Protein AF-A0A2P8QYH9-F1 (afdb_monomer)

Nearest PDB structures (foldseek):
  6v8s-assembly10_J  TM=3.445E-01  e=1.005E+00  Arachis hypogaea
  6p52-assembly1_A  TM=3.077E-01  e=4.187E+00  Neisseria gonorrhoeae
  6p53-assembly1_A  TM=3.330E-01  e=6.349E+00  Neisseria gonorrhoeae
  6p56-assembly1_A  TM=2.207E-01  e=4.716E+00  Neisseria gonorrhoeae

pLDDT: mean 81.94, std 21.92, range [31.41, 98.62]

Solvent-accessible surface area (backbone atoms only — not comparable to full-atom values): 12398 Å² total; per-residue (Å²): 134,84,78,80,81,62,78,65,60,58,53,54,52,50,54,54,53,52,53,52,58,50,57,74,73,63,77,77,90,72,77,84,53,74,61,59,62,47,52,57,55,56,62,75,67,62,79,52,41,46,51,46,69,46,78,79,53,62,26,54,27,39,60,48,40,48,52,49,53,35,58,62,15,60,63,20,78,29,49,34,35,39,72,86,69,52,77,27,65,36,55,66,42,45,52,48,52,51,49,60,70,35,64,91,58,76,60,51,38,64,64,55,32,60,76,66,70,48,83,85,48,77,46,31,44,30,33,38,44,37,40,69,50,45,95,67,46,62,67,70,54,56,51,51,17,50,52,53,34,44,43,72,78,42,70,58,37,50,34,41,36,17,70,46,72,93,51,95,45,44,31,31,46,31,44,33,40,23,50,25,83,86,70,51,70,67,77,90,45,74,67,51,53,54,49,48,31,44,42,31,21,49,40,28,41,77,70,74,20,82,46,36,54,83,78,83,74,79,81,127

Structure (mmCIF, N/CA/C/O backbone):
data_AF-A0A2P8QYH9-F1
#
_entry.id   AF-A0A2P8QYH9-F1
#
loop_
_atom_site.group_PDB
_atom_site.id
_atom_site.type_symbol
_atom_site.label_atom_id
_atom_site.label_alt_id
_atom_site.label_comp_id
_atom_site.label_asym_id
_atom_site.label_entity_id
_atom_site.label_seq_id
_atom_site.pdbx_PDB_ins_code
_atom_site.Cartn_x
_atom_site.Cartn_y
_atom_site.Cartn_z
_atom_site.occupancy
_atom_site.B_iso_or_equiv
_atom_site.auth_seq_id
_atom_site.auth_comp_id
_atom_site.auth_asym_id
_atom_site.auth_atom_id
_atom_site.pdbx_PDB_model_num
ATOM 1 N N . MET A 1 1 ? 80.779 -2.906 25.568 1.00 41.47 1 MET A N 1
ATOM 2 C CA . MET A 1 1 ? 81.003 -4.317 25.191 1.00 41.47 1 MET A CA 1
ATOM 3 C C . MET A 1 1 ? 80.034 -4.661 24.074 1.00 41.47 1 MET A C 1
ATOM 5 O O . MET A 1 1 ? 78.856 -4.880 24.327 1.00 41.47 1 MET A O 1
ATOM 9 N N . GLU A 1 2 ? 80.521 -4.575 22.838 1.00 38.50 2 GLU A N 1
ATOM 10 C CA . GLU A 1 2 ? 79.766 -4.857 21.616 1.00 38.50 2 GLU A CA 1
ATOM 11 C C . GLU A 1 2 ? 79.335 -6.326 21.577 1.00 38.50 2 GLU A C 1
ATOM 13 O O . GLU A 1 2 ? 80.155 -7.238 21.700 1.00 38.50 2 GLU A O 1
ATOM 18 N N . LYS A 1 3 ? 78.030 -6.561 21.414 1.00 43.88 3 LYS A N 1
ATOM 19 C CA . LYS A 1 3 ? 77.504 -7.894 21.122 1.00 43.88 3 LYS A CA 1
ATOM 20 C C . LYS A 1 3 ? 77.866 -8.235 19.679 1.00 43.88 3 LYS A C 1
ATOM 22 O O . LYS A 1 3 ? 77.360 -7.611 18.752 1.00 43.88 3 LYS A O 1
ATOM 27 N N . LYS A 1 4 ? 78.741 -9.231 19.518 1.00 46.00 4 LYS A N 1
ATOM 28 C CA . LYS A 1 4 ? 79.039 -9.894 18.244 1.00 46.00 4 LYS A CA 1
ATOM 29 C C . LYS A 1 4 ? 77.731 -10.310 17.564 1.00 46.00 4 LYS A C 1
ATOM 31 O O . LYS A 1 4 ? 76.979 -11.113 18.111 1.00 46.00 4 LYS A O 1
ATOM 36 N N . TYR A 1 5 ? 77.482 -9.747 16.387 1.00 42.09 5 TYR A N 1
ATOM 37 C CA . TYR A 1 5 ? 76.436 -10.183 15.468 1.00 42.09 5 TYR A CA 1
ATOM 38 C C . TYR A 1 5 ? 76.799 -11.579 14.946 1.00 42.09 5 TYR A C 1
ATOM 40 O O . TYR A 1 5 ? 77.914 -11.790 14.466 1.00 42.09 5 TYR A O 1
ATOM 48 N N . ASN A 1 6 ? 75.893 -12.544 15.093 1.00 48.41 6 ASN A N 1
ATOM 49 C CA . ASN A 1 6 ? 76.131 -13.935 14.723 1.00 48.41 6 ASN A CA 1
ATOM 50 C C . ASN A 1 6 ? 75.666 -14.158 13.272 1.00 48.41 6 ASN A C 1
ATOM 52 O O . ASN A 1 6 ? 74.477 -14.053 12.975 1.00 48.41 6 ASN A O 1
ATOM 56 N N . PHE A 1 7 ? 76.599 -14.461 12.364 1.00 47.94 7 PHE A N 1
ATOM 57 C CA . PHE A 1 7 ? 76.356 -14.632 10.918 1.00 47.94 7 PHE A CA 1
ATOM 58 C C . PHE A 1 7 ? 75.399 -15.798 10.565 1.00 47.94 7 PHE A C 1
ATOM 60 O O . PHE A 1 7 ? 74.943 -15.905 9.427 1.00 47.94 7 PHE A O 1
ATOM 67 N N . GLU A 1 8 ? 75.056 -16.667 11.522 1.00 51.69 8 GLU A N 1
ATOM 68 C CA . GLU A 1 8 ? 74.123 -17.786 11.318 1.00 51.69 8 GLU A CA 1
ATOM 69 C C . GLU A 1 8 ? 72.637 -17.385 11.361 1.00 51.69 8 GLU A C 1
ATOM 71 O O . GLU A 1 8 ? 71.804 -18.054 10.737 1.00 51.69 8 GLU A O 1
ATOM 76 N N . ASP A 1 9 ? 72.290 -16.286 12.042 1.00 55.19 9 ASP A N 1
ATOM 77 C CA . ASP A 1 9 ? 70.896 -15.838 12.181 1.00 55.19 9 ASP A CA 1
ATOM 78 C C . ASP A 1 9 ? 70.406 -15.073 10.936 1.00 55.19 9 ASP A C 1
ATOM 80 O O . ASP A 1 9 ? 69.245 -15.201 10.540 1.00 55.19 9 ASP A O 1
ATOM 84 N N . GLU A 1 10 ? 71.306 -14.387 10.221 1.00 52.12 10 GLU A N 1
ATOM 85 C CA . GLU A 1 10 ? 71.018 -13.780 8.910 1.00 52.12 10 GLU A CA 1
ATOM 86 C C . GLU A 1 10 ? 70.840 -14.830 7.799 1.00 52.12 10 GLU A C 1
ATOM 88 O O . GLU A 1 10 ? 69.985 -14.677 6.921 1.00 52.12 10 GLU A O 1
ATOM 93 N N . TRP A 1 11 ? 71.600 -15.933 7.839 1.00 46.56 11 TRP A N 1
ATOM 94 C CA . TRP A 1 11 ? 71.493 -17.011 6.847 1.00 46.56 11 TRP A CA 1
ATOM 95 C C . TRP A 1 11 ? 70.186 -17.803 6.992 1.00 46.56 11 TRP A C 1
ATOM 97 O O . TRP A 1 11 ? 69.531 -18.113 5.991 1.00 46.56 11 TRP A O 1
ATOM 107 N N . LYS A 1 12 ? 69.742 -18.063 8.231 1.00 50.44 12 LYS A N 1
ATOM 108 C CA . LYS A 1 12 ? 68.426 -18.669 8.498 1.00 50.44 12 LYS A CA 1
ATOM 109 C C . LYS A 1 12 ? 67.286 -17.735 8.077 1.00 50.44 12 LYS A C 1
ATOM 111 O O . LYS A 1 12 ? 66.356 -18.199 7.419 1.00 50.44 12 LYS A O 1
ATOM 116 N N . ALA A 1 13 ? 67.379 -16.431 8.351 1.00 52.97 13 ALA A N 1
ATOM 117 C CA . ALA A 1 13 ? 66.359 -15.457 7.953 1.00 52.97 13 ALA A CA 1
ATOM 118 C C . ALA A 1 13 ? 66.237 -15.291 6.422 1.00 52.97 13 ALA A C 1
ATOM 120 O O . ALA A 1 13 ? 65.120 -15.254 5.901 1.00 52.97 13 ALA A O 1
ATOM 121 N N . ARG A 1 14 ? 67.356 -15.282 5.678 1.00 50.00 14 ARG A N 1
ATOM 122 C CA . ARG A 1 14 ? 67.343 -15.212 4.200 1.00 50.00 14 ARG A CA 1
ATOM 123 C C . ARG A 1 14 ? 66.768 -16.474 3.557 1.00 50.00 14 ARG A C 1
ATOM 125 O O . ARG A 1 14 ? 65.953 -16.355 2.648 1.00 50.00 14 ARG A O 1
ATOM 132 N N . LYS A 1 15 ? 67.090 -17.667 4.072 1.00 46.06 15 LYS A N 1
ATOM 133 C CA . LYS A 1 15 ? 66.550 -18.937 3.551 1.00 46.06 15 LYS A CA 1
ATOM 134 C C . LYS A 1 15 ? 65.038 -19.062 3.777 1.00 46.06 15 LYS A C 1
ATOM 136 O O . LYS A 1 15 ? 64.331 -19.566 2.909 1.00 46.06 15 LYS A O 1
ATOM 141 N N . VAL A 1 16 ? 64.522 -18.558 4.904 1.00 45.31 16 VAL A N 1
ATOM 142 C CA . VAL A 1 16 ? 63.071 -18.506 5.166 1.00 45.31 16 VAL A CA 1
ATOM 143 C C . VAL A 1 16 ? 62.360 -17.511 4.240 1.00 45.31 16 VAL A C 1
ATOM 145 O O . VAL A 1 16 ? 61.298 -17.849 3.718 1.00 45.31 16 VAL A O 1
ATOM 148 N N . PHE A 1 17 ? 62.951 -16.344 3.956 1.00 41.00 17 PHE A N 1
ATOM 149 C CA . PHE A 1 17 ? 62.393 -15.370 3.002 1.00 41.00 17 PHE A CA 1
ATOM 150 C C . PHE A 1 17 ? 62.398 -15.874 1.544 1.00 41.00 17 PHE A C 1
ATOM 152 O O . PHE A 1 17 ? 61.417 -15.682 0.824 1.00 41.00 17 PHE A O 1
ATOM 159 N N . GLU A 1 18 ? 63.454 -16.571 1.113 1.00 39.62 18 GLU A N 1
ATOM 160 C CA . GLU A 1 18 ? 63.579 -17.113 -0.251 1.00 39.62 18 GLU A CA 1
ATOM 161 C C . GLU A 1 18 ? 62.624 -18.298 -0.497 1.00 39.62 18 GLU A C 1
ATOM 163 O O . GLU A 1 18 ? 61.978 -18.381 -1.545 1.00 39.62 18 GLU A O 1
ATOM 168 N N . ILE A 1 19 ? 62.432 -19.161 0.512 1.00 41.12 19 ILE A N 1
ATOM 169 C CA . ILE A 1 19 ? 61.445 -20.254 0.478 1.00 41.12 19 ILE A CA 1
ATOM 170 C C . ILE A 1 19 ? 60.008 -19.703 0.452 1.00 41.12 19 ILE A C 1
ATOM 172 O O . ILE A 1 19 ? 59.151 -20.279 -0.224 1.00 41.12 19 ILE A O 1
ATOM 176 N N . PHE A 1 20 ? 59.727 -18.585 1.135 1.00 35.22 20 PHE A N 1
ATOM 177 C CA . PHE A 1 20 ? 58.405 -17.945 1.110 1.00 35.22 20 PHE A CA 1
ATOM 178 C C . PHE A 1 20 ? 58.095 -17.310 -0.256 1.00 35.22 20 PHE A C 1
ATOM 180 O O . PHE A 1 20 ? 56.986 -17.480 -0.767 1.00 35.22 20 PHE A O 1
ATOM 187 N N . HIS A 1 21 ? 59.077 -16.667 -0.899 1.00 41.69 21 HIS A N 1
ATOM 188 C CA . HIS A 1 21 ? 58.906 -16.105 -2.245 1.00 41.69 21 HIS A CA 1
ATOM 189 C C . HIS A 1 21 ? 58.822 -17.176 -3.350 1.00 41.69 21 HIS A C 1
ATOM 191 O O . HIS A 1 21 ? 58.036 -17.016 -4.286 1.00 41.69 21 HIS A O 1
ATOM 197 N N . GLN A 1 22 ? 59.542 -18.302 -3.240 1.00 44.66 22 GLN A N 1
ATOM 198 C CA . GLN A 1 22 ? 59.416 -19.412 -4.201 1.00 44.66 22 GLN A CA 1
ATOM 199 C C . GLN A 1 22 ? 58.125 -20.229 -4.024 1.00 44.66 22 GLN A C 1
ATOM 201 O O . GLN A 1 22 ? 57.547 -20.660 -5.027 1.00 44.66 22 GLN A O 1
ATOM 206 N N . LYS A 1 23 ? 57.604 -20.397 -2.795 1.00 38.69 23 LYS A N 1
ATOM 207 C CA . LYS A 1 23 ? 56.308 -21.073 -2.569 1.00 38.69 23 LYS A CA 1
ATOM 208 C C . LYS A 1 23 ? 55.097 -20.239 -2.987 1.00 38.69 23 LYS A C 1
ATOM 210 O O . LYS A 1 23 ? 54.081 -20.826 -3.346 1.00 38.69 23 LYS A O 1
ATOM 215 N N . GLN A 1 24 ? 55.197 -18.908 -3.004 1.00 39.53 24 GLN A N 1
ATOM 216 C CA . GLN A 1 24 ? 54.141 -18.063 -3.577 1.00 39.53 24 GLN A CA 1
ATOM 217 C C . GLN A 1 24 ? 54.111 -18.112 -5.115 1.00 39.53 24 GLN A C 1
ATOM 219 O O . GLN A 1 24 ? 53.046 -17.932 -5.699 1.00 39.53 24 GLN A O 1
ATOM 224 N N . ASN A 1 25 ? 55.231 -18.451 -5.767 1.00 42.47 25 ASN A N 1
ATOM 225 C CA . ASN A 1 25 ? 55.342 -18.494 -7.231 1.00 42.47 25 ASN A CA 1
ATOM 226 C C . ASN A 1 25 ? 55.286 -19.906 -7.851 1.00 42.47 25 ASN A C 1
ATOM 228 O O . ASN A 1 25 ? 55.449 -20.043 -9.062 1.00 42.47 25 ASN A O 1
ATOM 232 N N . SER A 1 26 ? 55.039 -20.964 -7.069 1.00 45.94 26 SER A N 1
ATOM 233 C CA . SER A 1 26 ? 54.993 -22.338 -7.596 1.00 45.94 26 SER A CA 1
ATOM 234 C C . SER A 1 26 ? 53.934 -23.222 -6.929 1.00 45.94 26 SER A C 1
ATOM 236 O O . SER A 1 26 ? 54.230 -24.210 -6.270 1.00 45.94 26 SER A O 1
ATOM 238 N N . THR A 1 27 ? 52.656 -22.922 -7.170 1.00 31.41 27 THR A N 1
ATOM 239 C CA . THR A 1 27 ? 51.622 -23.970 -7.208 1.00 31.41 27 THR A CA 1
ATOM 240 C C . THR A 1 27 ? 50.685 -23.749 -8.396 1.00 31.41 27 THR A C 1
ATOM 242 O O . THR A 1 27 ? 49.800 -22.906 -8.390 1.00 31.41 27 THR A O 1
ATOM 245 N N . PHE A 1 28 ? 50.933 -24.559 -9.426 1.00 32.72 28 PHE A N 1
ATOM 246 C CA . PHE A 1 28 ? 50.047 -24.925 -10.530 1.00 32.72 28 PHE A CA 1
ATOM 247 C C . PHE A 1 28 ? 49.547 -23.815 -11.464 1.00 32.72 28 PHE A C 1
ATOM 249 O O . PHE A 1 28 ? 48.510 -23.183 -11.276 1.00 32.72 28 PHE A O 1
ATOM 256 N N . ALA A 1 29 ? 50.238 -23.732 -12.602 1.00 41.66 29 ALA A N 1
ATOM 257 C CA . ALA A 1 29 ? 49.684 -23.271 -13.862 1.00 41.66 29 ALA A CA 1
ATOM 258 C C . ALA A 1 29 ? 48.378 -24.022 -14.192 1.00 41.66 29 ALA A C 1
ATOM 260 O O . ALA A 1 29 ? 48.391 -25.114 -14.761 1.00 41.66 29 ALA A O 1
ATOM 261 N N . PHE A 1 30 ? 47.233 -23.414 -13.885 1.00 35.16 30 PHE A N 1
ATOM 262 C CA . PHE A 1 30 ? 46.005 -23.705 -14.609 1.00 35.16 30 PHE A CA 1
ATOM 263 C C . PHE A 1 30 ? 46.048 -22.915 -15.914 1.00 35.16 30 PHE A C 1
ATOM 265 O O . PHE A 1 30 ? 46.013 -21.685 -15.918 1.00 35.16 30 PHE A O 1
ATOM 272 N N . LYS A 1 31 ? 46.169 -23.648 -17.027 1.00 36.97 31 LYS A N 1
ATOM 273 C CA . LYS A 1 31 ? 46.011 -23.141 -18.394 1.00 36.97 31 LYS A CA 1
ATOM 274 C C . LYS A 1 31 ? 44.877 -22.116 -18.439 1.00 36.97 31 LYS A C 1
ATOM 276 O O . LYS A 1 31 ? 43.738 -22.430 -18.094 1.00 36.97 31 LYS A O 1
ATOM 281 N N . ASN A 1 32 ? 45.205 -20.917 -18.914 1.00 40.81 32 ASN A N 1
ATOM 282 C CA . ASN A 1 32 ? 44.257 -19.874 -19.277 1.00 40.81 32 ASN A CA 1
ATOM 283 C C . ASN A 1 32 ? 43.316 -20.406 -20.372 1.00 40.81 32 ASN A C 1
ATOM 285 O O . ASN A 1 32 ? 43.529 -20.195 -21.564 1.00 40.81 32 ASN A O 1
ATOM 289 N N . ASN A 1 33 ? 42.245 -21.089 -19.972 1.00 40.97 33 ASN A N 1
ATOM 290 C CA . ASN A 1 33 ? 41.064 -21.204 -20.806 1.00 40.97 33 ASN A CA 1
ATOM 291 C C . ASN A 1 33 ? 40.411 -19.822 -20.782 1.00 40.97 33 ASN A C 1
ATOM 293 O O . ASN A 1 33 ? 39.700 -19.470 -19.840 1.00 40.97 33 ASN A O 1
ATOM 297 N N . SER A 1 34 ? 40.643 -19.045 -21.841 1.00 43.50 34 SER A N 1
ATOM 298 C CA . SER A 1 34 ? 40.002 -17.754 -22.144 1.00 43.50 34 SER A CA 1
ATOM 299 C C . SER A 1 34 ? 38.463 -17.788 -22.080 1.00 43.50 34 SER A C 1
ATOM 301 O O . SER A 1 34 ? 37.807 -16.747 -22.087 1.00 43.50 34 SER A O 1
ATOM 303 N N . ASN A 1 35 ? 37.881 -18.981 -21.956 1.00 45.69 35 ASN A N 1
ATOM 304 C CA . ASN A 1 35 ? 36.470 -19.216 -21.693 1.00 45.69 35 ASN A CA 1
ATOM 305 C C . ASN A 1 35 ? 36.089 -19.015 -20.212 1.00 45.69 35 ASN A C 1
ATOM 307 O O . ASN A 1 35 ? 35.032 -18.457 -19.946 1.00 45.69 35 ASN A O 1
ATOM 311 N N . TYR A 1 36 ? 36.931 -19.366 -19.231 1.00 41.53 36 TYR A N 1
ATOM 312 C CA . TYR A 1 36 ? 36.584 -19.287 -17.797 1.00 41.53 36 TYR A CA 1
ATOM 313 C C . TYR A 1 36 ? 36.598 -17.845 -17.255 1.00 41.53 36 TYR A C 1
ATOM 315 O O . TYR A 1 36 ? 35.734 -17.454 -16.470 1.00 41.53 36 TYR A O 1
ATOM 323 N N . SER A 1 37 ? 37.509 -17.003 -17.752 1.00 43.22 37 SER A N 1
ATOM 324 C CA . SER A 1 37 ? 37.500 -15.555 -17.489 1.00 43.22 37 SER A CA 1
ATOM 325 C C . SER A 1 37 ? 36.366 -14.828 -18.228 1.00 43.22 37 SER A C 1
ATOM 327 O O . SER A 1 37 ? 35.847 -13.834 -17.714 1.00 43.22 37 SER A O 1
ATOM 329 N N . LYS A 1 38 ? 35.901 -15.359 -19.373 1.00 44.16 38 LYS A N 1
ATOM 330 C CA . LYS A 1 38 ? 34.629 -14.957 -20.003 1.00 44.16 38 LYS A CA 1
ATOM 331 C C . LYS A 1 38 ? 33.420 -15.360 -19.156 1.00 44.16 38 LYS A C 1
ATOM 333 O O . LYS A 1 38 ? 32.531 -14.534 -19.001 1.00 44.16 38 LYS A O 1
ATOM 338 N N . PHE A 1 39 ? 33.400 -16.545 -18.540 1.00 43.59 39 PHE A N 1
ATOM 339 C CA . PHE A 1 39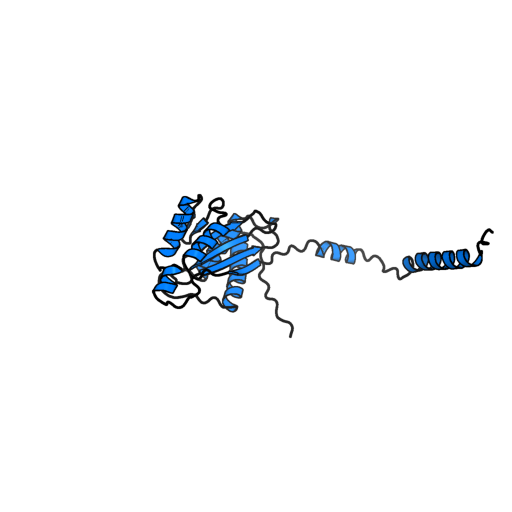 ? 32.317 -16.966 -17.634 1.00 43.59 39 PHE A CA 1
ATOM 340 C C . PHE A 1 39 ? 32.265 -16.139 -16.337 1.00 43.59 39 PHE A C 1
ATOM 342 O O . PHE A 1 39 ? 31.179 -15.766 -15.895 1.00 43.59 39 PHE A O 1
ATOM 349 N N . LEU A 1 40 ? 33.414 -15.763 -15.761 1.00 41.69 40 LEU A N 1
ATOM 350 C CA . LEU A 1 40 ? 33.462 -14.881 -14.584 1.00 41.69 40 LEU A CA 1
ATOM 351 C C . LEU A 1 40 ? 33.111 -13.419 -14.916 1.00 41.69 40 LEU A C 1
ATOM 353 O O . LEU A 1 40 ? 32.458 -12.756 -14.110 1.00 41.69 40 LEU A O 1
ATOM 357 N N . ARG A 1 41 ? 33.458 -12.918 -16.113 1.00 39.84 41 ARG A N 1
ATOM 358 C CA . ARG A 1 41 ? 32.965 -11.614 -16.603 1.00 39.84 41 ARG A CA 1
ATOM 359 C C . ARG A 1 41 ? 31.476 -11.653 -16.969 1.00 39.84 41 ARG A C 1
ATOM 361 O O . ARG A 1 41 ? 30.768 -10.703 -16.657 1.00 39.84 41 ARG A O 1
ATOM 368 N N . ALA A 1 42 ? 30.977 -12.759 -17.522 1.00 42.38 42 ALA A N 1
ATOM 369 C CA . ALA A 1 42 ? 29.552 -12.964 -17.795 1.00 42.38 42 ALA A CA 1
ATOM 370 C C . ALA A 1 42 ? 28.716 -13.066 -16.505 1.00 42.38 42 ALA A C 1
ATOM 372 O O . ALA A 1 42 ? 27.558 -12.662 -16.486 1.00 42.38 42 ALA A O 1
ATOM 373 N N . SER A 1 43 ? 29.305 -13.541 -15.402 1.00 45.31 43 SER A N 1
ATOM 374 C CA . SER A 1 43 ? 28.638 -13.608 -14.095 1.00 45.31 43 SER A CA 1
ATOM 375 C C . SER A 1 43 ? 28.615 -12.277 -13.329 1.00 45.31 43 SER A C 1
ATOM 377 O O . SER A 1 43 ? 27.860 -12.168 -12.363 1.00 45.31 43 SER A O 1
ATOM 379 N N . ARG A 1 44 ? 29.411 -11.273 -13.726 1.00 44.84 44 ARG A N 1
ATOM 380 C CA . ARG A 1 44 ? 29.397 -9.927 -13.117 1.00 44.84 44 ARG A CA 1
ATOM 381 C C . ARG A 1 44 ? 28.313 -9.007 -13.693 1.00 44.84 44 ARG A C 1
ATOM 383 O O . ARG A 1 44 ? 27.996 -8.012 -13.060 1.00 44.84 44 ARG A O 1
ATOM 390 N N . ASN A 1 45 ? 27.708 -9.398 -14.817 1.00 46.44 45 ASN A N 1
ATOM 391 C CA . ASN A 1 45 ? 26.637 -8.672 -15.509 1.00 46.44 45 ASN A CA 1
ATOM 392 C C . ASN A 1 45 ? 25.329 -9.478 -15.562 1.00 46.44 45 ASN A C 1
ATOM 394 O O . ASN A 1 45 ? 24.552 -9.340 -16.504 1.00 46.44 45 ASN A O 1
ATOM 398 N N . LYS A 1 46 ? 25.082 -10.374 -14.598 1.00 51.06 46 LYS A N 1
ATOM 399 C CA . LYS A 1 46 ? 23.759 -10.993 -14.503 1.00 51.06 46 LYS A CA 1
ATOM 400 C C . LYS A 1 46 ? 22.863 -10.031 -13.748 1.00 51.06 46 LYS A C 1
ATOM 402 O O . LYS A 1 46 ? 22.891 -10.019 -12.516 1.00 51.06 46 LYS A O 1
ATOM 407 N N . THR A 1 47 ? 22.122 -9.224 -14.497 1.00 59.31 47 THR A N 1
ATOM 408 C CA . THR A 1 47 ? 21.211 -8.260 -13.906 1.00 59.31 47 THR A CA 1
ATOM 409 C C . THR A 1 47 ? 20.243 -8.992 -12.972 1.00 59.31 47 THR A C 1
ATOM 411 O O . THR A 1 47 ? 19.627 -10.001 -13.339 1.00 59.31 47 THR A O 1
ATOM 414 N N . ASN A 1 48 ? 20.177 -8.578 -11.708 1.00 72.56 48 ASN A N 1
ATOM 415 C CA . ASN A 1 48 ? 19.336 -9.233 -10.714 1.00 72.56 48 ASN A CA 1
ATOM 416 C C . ASN A 1 48 ? 17.934 -8.632 -10.771 1.00 72.56 48 ASN A C 1
ATOM 418 O O . ASN A 1 48 ? 17.517 -7.883 -9.890 1.00 72.56 48 ASN A O 1
ATOM 422 N N . ASN A 1 49 ? 17.190 -9.028 -11.799 1.00 85.81 49 ASN A N 1
ATOM 423 C CA . ASN A 1 49 ? 15.815 -8.606 -12.061 1.00 85.81 49 ASN A CA 1
ATOM 424 C C . ASN A 1 49 ? 14.802 -9.227 -11.075 1.00 85.81 49 ASN A C 1
ATOM 426 O O . ASN A 1 49 ? 13.637 -9.432 -11.407 1.00 85.81 49 ASN A O 1
ATOM 430 N N . GLU A 1 50 ? 15.236 -9.618 -9.877 1.00 90.12 50 GLU A N 1
ATOM 431 C CA . GLU A 1 50 ? 14.394 -10.259 -8.876 1.00 90.12 50 GLU A CA 1
ATOM 432 C C . GLU A 1 50 ? 13.597 -9.211 -8.099 1.00 90.12 50 GLU A C 1
ATOM 434 O O . GLU A 1 50 ? 14.155 -8.301 -7.473 1.00 90.12 50 GLU A O 1
ATOM 439 N N . VAL A 1 51 ? 12.278 -9.380 -8.093 1.00 92.44 51 VAL A N 1
ATOM 440 C CA . VAL A 1 51 ? 11.380 -8.505 -7.347 1.00 92.44 51 VAL A CA 1
ATOM 441 C C . VAL A 1 51 ? 11.270 -8.930 -5.891 1.00 92.44 51 VAL A C 1
ATOM 443 O O . VAL A 1 51 ? 11.197 -10.117 -5.537 1.00 92.44 51 VAL A O 1
ATOM 446 N N . VAL A 1 52 ? 11.180 -7.932 -5.022 1.00 91.44 52 VAL A N 1
ATOM 447 C CA . VAL A 1 52 ? 11.056 -8.124 -3.585 1.00 91.44 52 VAL A CA 1
ATOM 448 C C . VAL A 1 52 ? 9.771 -7.464 -3.111 1.00 91.44 52 VAL A C 1
ATOM 450 O O . VAL A 1 52 ? 9.517 -6.293 -3.370 1.00 91.44 52 VAL A O 1
ATOM 453 N N . ILE A 1 53 ? 8.967 -8.238 -2.382 1.00 94.94 53 ILE A N 1
ATOM 454 C CA . ILE A 1 53 ? 7.822 -7.727 -1.631 1.00 94.94 53 ILE A CA 1
ATOM 455 C C . ILE A 1 53 ? 7.976 -8.171 -0.189 1.00 94.94 53 ILE A C 1
ATOM 457 O O . ILE A 1 53 ? 8.235 -9.349 0.079 1.00 94.94 53 ILE A O 1
ATOM 461 N N . LYS A 1 54 ? 7.822 -7.228 0.737 1.00 95.00 54 LYS A N 1
ATOM 462 C CA . LYS A 1 54 ? 7.926 -7.478 2.177 1.00 95.00 54 LYS A CA 1
ATOM 463 C C . LYS A 1 54 ? 6.847 -6.709 2.918 1.00 95.00 54 LYS A C 1
ATOM 465 O O . LYS A 1 54 ? 6.605 -5.552 2.609 1.00 95.00 54 LYS A O 1
ATOM 470 N N . ILE A 1 55 ? 6.257 -7.327 3.935 1.00 96.81 55 ILE A N 1
ATOM 471 C CA . ILE A 1 55 ? 5.505 -6.590 4.954 1.00 96.81 55 ILE A CA 1
ATOM 472 C C . ILE A 1 55 ? 6.536 -6.133 5.983 1.00 96.81 55 ILE A C 1
ATOM 474 O O . ILE A 1 55 ? 7.190 -6.975 6.597 1.00 96.81 55 ILE A O 1
ATOM 478 N N . THR A 1 56 ? 6.725 -4.827 6.131 1.00 95.94 56 THR A N 1
ATOM 479 C CA . THR A 1 56 ? 7.740 -4.258 7.030 1.00 95.94 56 THR A CA 1
ATOM 480 C C . THR A 1 56 ? 7.185 -3.973 8.415 1.00 95.94 56 THR A C 1
ATOM 482 O O . THR A 1 56 ? 7.901 -4.083 9.403 1.00 95.94 56 THR A O 1
ATOM 485 N N . SER A 1 57 ? 5.908 -3.603 8.499 1.00 96.38 57 SER A N 1
ATOM 486 C CA . SER A 1 57 ? 5.256 -3.228 9.750 1.00 96.38 57 SER A CA 1
ATOM 487 C C . SER A 1 57 ? 3.731 -3.261 9.613 1.00 96.38 57 SER A C 1
ATOM 489 O O . SER A 1 57 ? 3.176 -3.604 8.564 1.00 96.38 57 SER A O 1
ATOM 491 N N . SER A 1 58 ? 3.042 -2.918 10.696 1.00 97.19 58 SER A N 1
ATOM 492 C CA . SER A 1 58 ? 1.603 -2.680 10.699 1.00 97.19 58 SER A CA 1
ATOM 493 C C . SER A 1 58 ? 1.241 -1.622 11.725 1.00 97.19 58 SER A C 1
ATOM 495 O O . SER A 1 58 ? 1.772 -1.653 12.837 1.00 97.19 58 SER A O 1
ATOM 497 N N . SER A 1 59 ? 0.278 -0.768 11.400 1.00 97.94 59 SER A N 1
ATOM 498 C CA . SER A 1 59 ? -0.322 0.156 12.356 1.00 97.94 59 SER A CA 1
ATOM 499 C C . SER A 1 59 ? -1.492 -0.523 13.060 1.00 97.94 59 SER A C 1
ATOM 501 O O . SER A 1 59 ? -2.265 -1.260 12.443 1.00 97.94 59 SER A O 1
ATOM 503 N N . LYS A 1 60 ? -1.598 -0.304 14.370 1.00 97.44 60 LYS A N 1
ATOM 504 C CA . LYS A 1 60 ? -2.616 -0.934 15.223 1.00 97.44 60 LYS A CA 1
ATOM 505 C C . LYS A 1 60 ? -3.704 0.028 15.712 1.00 97.44 60 LYS A C 1
ATOM 507 O O . LYS A 1 60 ? -4.735 -0.390 16.220 1.00 97.44 60 LYS A O 1
ATOM 512 N N . ASN A 1 61 ? -3.458 1.321 15.543 1.00 98.00 61 ASN A N 1
ATOM 513 C CA . ASN A 1 61 ? -4.351 2.411 15.902 1.00 98.00 61 ASN A CA 1
ATOM 514 C C . ASN A 1 61 ? -4.106 3.600 14.957 1.00 98.00 61 ASN A C 1
ATOM 516 O O . ASN A 1 61 ? -3.151 3.608 14.166 1.00 98.00 61 ASN A O 1
ATOM 520 N N . PHE A 1 62 ? -4.959 4.616 15.048 1.00 98.06 62 PHE A N 1
ATOM 521 C CA . PHE A 1 62 ? -4.932 5.761 14.140 1.00 98.06 62 PHE A CA 1
ATOM 522 C C . PHE A 1 62 ? -3.688 6.645 14.316 1.00 98.06 62 PHE A C 1
ATOM 524 O O . PHE A 1 62 ? -3.189 7.221 13.350 1.00 98.06 62 PHE A O 1
ATOM 531 N N . ASN A 1 63 ? -3.134 6.720 15.529 1.00 98.12 63 ASN A N 1
ATOM 532 C CA . ASN A 1 63 ? -1.908 7.467 15.808 1.00 98.12 63 ASN A CA 1
ATOM 533 C C . ASN A 1 63 ? -0.704 6.838 15.084 1.00 98.12 63 ASN A C 1
ATOM 535 O O . ASN A 1 63 ? 0.063 7.543 14.426 1.00 98.12 63 ASN A O 1
ATOM 539 N N . LEU A 1 64 ? -0.579 5.509 15.137 1.00 98.19 64 LEU A N 1
ATOM 540 C CA . LEU A 1 64 ? 0.459 4.759 14.424 1.00 98.19 64 LEU A CA 1
ATOM 541 C C . LEU A 1 64 ? 0.268 4.808 12.905 1.00 98.19 64 LEU A C 1
ATOM 543 O O . LEU A 1 64 ? 1.250 4.812 12.167 1.00 98.19 64 LEU A O 1
ATOM 547 N N . LEU A 1 65 ? -0.976 4.860 12.415 1.00 98.38 65 LEU A N 1
ATOM 548 C CA . LEU A 1 65 ? -1.246 5.102 10.995 1.00 98.38 65 LEU A CA 1
ATOM 549 C C . LEU A 1 65 ? -0.693 6.463 10.562 1.00 98.38 65 LEU A C 1
ATOM 551 O O . LEU A 1 65 ? 0.092 6.519 9.621 1.00 98.38 65 LEU A O 1
ATOM 555 N N . LYS A 1 66 ? -1.048 7.540 11.275 1.00 98.25 66 LYS A N 1
ATOM 556 C CA . LYS A 1 66 ? -0.553 8.897 10.988 1.00 98.25 66 LYS A CA 1
ATOM 557 C C . LYS A 1 66 ? 0.970 8.965 11.006 1.00 98.25 66 LYS A C 1
ATOM 559 O O . LYS A 1 66 ? 1.569 9.541 10.105 1.00 98.25 66 LYS A O 1
ATOM 564 N N . SER A 1 67 ? 1.597 8.359 12.015 1.00 98.19 67 SER A N 1
ATOM 565 C CA . SER A 1 67 ? 3.058 8.298 12.116 1.00 98.19 67 SER A CA 1
ATOM 566 C C . SER A 1 67 ? 3.677 7.597 10.903 1.00 98.19 67 SER A C 1
ATOM 568 O O . SER A 1 67 ? 4.607 8.131 10.300 1.00 98.19 67 SER A O 1
ATOM 570 N N . HIS A 1 68 ? 3.117 6.458 10.484 1.00 98.38 68 HIS A N 1
ATOM 571 C CA . HIS A 1 68 ? 3.604 5.738 9.312 1.00 98.38 68 HIS A CA 1
ATOM 572 C C . HIS A 1 68 ? 3.397 6.521 8.008 1.00 98.38 68 HIS A C 1
ATOM 574 O O . HIS A 1 68 ? 4.327 6.616 7.213 1.00 98.38 68 HIS A O 1
ATOM 580 N N . ILE A 1 69 ? 2.221 7.128 7.807 1.00 98.19 69 ILE A N 1
ATOM 581 C CA . ILE A 1 69 ? 1.928 7.958 6.630 1.00 98.19 69 ILE A CA 1
ATOM 582 C C . ILE A 1 69 ? 2.888 9.158 6.555 1.00 98.19 69 ILE A C 1
ATOM 584 O O . ILE A 1 69 ? 3.461 9.427 5.499 1.00 98.19 69 ILE A O 1
ATOM 588 N N . ASN A 1 70 ? 3.137 9.841 7.676 1.00 97.62 70 ASN A N 1
ATOM 589 C CA . ASN A 1 70 ? 4.117 10.930 7.745 1.00 97.62 70 ASN A CA 1
ATOM 590 C C . ASN A 1 70 ? 5.543 10.450 7.446 1.00 97.62 70 ASN A C 1
ATOM 592 O O . ASN A 1 70 ? 6.307 11.160 6.798 1.00 97.62 70 ASN A O 1
ATOM 596 N N . TYR A 1 71 ? 5.911 9.251 7.901 1.00 96.69 71 TYR A N 1
ATOM 597 C CA . TYR A 1 71 ? 7.215 8.661 7.609 1.00 96.69 71 TYR A CA 1
ATOM 598 C C . TYR A 1 71 ? 7.391 8.392 6.107 1.00 96.69 71 TYR A C 1
ATOM 600 O O . TYR A 1 71 ? 8.361 8.862 5.512 1.00 96.69 71 TYR A O 1
ATOM 608 N N . ILE A 1 72 ? 6.440 7.697 5.470 1.00 96.62 72 ILE A N 1
ATOM 609 C CA . ILE A 1 72 ? 6.555 7.339 4.047 1.00 96.62 72 ILE A CA 1
ATOM 610 C C . ILE A 1 72 ? 6.412 8.555 3.123 1.00 96.62 72 ILE A C 1
ATOM 612 O O . ILE A 1 72 ? 7.009 8.567 2.056 1.00 96.62 72 ILE A O 1
ATOM 616 N N . SER A 1 73 ? 5.693 9.602 3.533 1.00 96.56 73 SER A N 1
ATOM 617 C CA . SER A 1 73 ? 5.599 10.865 2.781 1.00 96.56 73 SER A CA 1
ATOM 618 C C . SER A 1 73 ? 6.735 11.846 3.092 1.00 96.56 73 SER A C 1
ATOM 620 O O . SER A 1 73 ? 6.716 12.969 2.600 1.00 96.56 73 SER A O 1
ATOM 622 N N . ARG A 1 74 ? 7.705 11.483 3.950 1.00 95.06 74 ARG A N 1
ATOM 623 C CA . ARG A 1 74 ? 8.757 12.398 4.440 1.00 95.06 74 ARG A CA 1
ATOM 624 C C . ARG A 1 74 ? 8.175 13.733 4.927 1.00 95.06 74 ARG A C 1
ATOM 626 O O . ARG A 1 74 ? 8.661 14.798 4.572 1.00 95.06 74 ARG A O 1
ATOM 633 N N . GLN A 1 75 ? 7.114 13.654 5.730 1.00 94.06 75 GLN A N 1
ATOM 634 C CA . GLN A 1 75 ? 6.353 14.795 6.257 1.00 94.06 75 GLN A CA 1
ATOM 635 C C . GLN A 1 75 ? 5.697 15.682 5.180 1.00 94.06 75 GLN A C 1
ATOM 637 O O . GLN A 1 75 ? 5.510 16.878 5.400 1.00 94.06 75 GLN A O 1
ATOM 642 N N . GLY A 1 76 ? 5.309 15.088 4.049 1.00 92.94 76 GLY A N 1
ATOM 643 C CA . GLY A 1 76 ? 4.689 15.786 2.920 1.00 92.94 76 GLY A CA 1
ATOM 644 C C . GLY A 1 76 ? 5.672 16.268 1.854 1.00 92.94 76 GLY A C 1
ATOM 645 O O . GLY A 1 76 ? 5.254 16.981 0.957 1.00 92.94 76 GLY A O 1
ATOM 646 N N . ASN A 1 77 ? 6.948 15.877 1.931 1.00 94.06 77 ASN A N 1
ATOM 647 C CA . ASN A 1 77 ? 7.937 16.155 0.884 1.00 94.06 77 ASN A CA 1
ATOM 648 C C . ASN A 1 77 ? 7.905 15.119 -0.254 1.00 94.06 77 ASN A C 1
ATOM 650 O O . ASN A 1 77 ? 8.502 15.337 -1.304 1.00 94.06 77 ASN A O 1
ATOM 654 N N . ILE A 1 78 ? 7.260 13.971 -0.032 1.00 94.38 78 ILE A N 1
ATOM 655 C CA . ILE A 1 78 ? 7.026 12.928 -1.032 1.00 94.38 78 ILE A CA 1
ATOM 656 C C . ILE A 1 78 ? 5.523 12.750 -1.194 1.00 94.38 78 ILE A C 1
ATOM 658 O O . ILE A 1 78 ? 4.799 12.572 -0.211 1.00 94.38 78 ILE A O 1
ATOM 662 N N . GLU A 1 79 ? 5.087 12.738 -2.449 1.00 95.56 79 GLU A N 1
ATOM 663 C CA . GLU A 1 79 ? 3.686 12.585 -2.812 1.00 95.56 79 GLU A CA 1
ATOM 664 C C . GLU A 1 79 ? 3.130 11.215 -2.404 1.00 95.56 79 GLU A C 1
ATOM 666 O O . GLU A 1 79 ? 3.780 10.171 -2.565 1.00 95.56 79 GLU A O 1
ATOM 671 N N . LEU A 1 80 ? 1.885 11.216 -1.935 1.00 97.12 80 LEU A N 1
ATOM 672 C CA . LEU A 1 80 ? 1.072 10.018 -1.782 1.00 97.12 80 LEU A CA 1
ATOM 673 C C . LEU A 1 80 ? 0.052 9.927 -2.900 1.00 97.12 80 LEU A C 1
ATOM 675 O O . LEU A 1 80 ? -0.563 10.917 -3.278 1.00 97.12 80 LEU A O 1
ATOM 679 N N . VAL A 1 81 ? -0.179 8.703 -3.353 1.00 97.75 81 VAL A N 1
ATOM 680 C CA . VAL A 1 81 ? -1.318 8.363 -4.202 1.00 97.75 81 VAL A CA 1
ATOM 681 C C . VAL A 1 81 ? -2.191 7.377 -3.441 1.00 97.75 81 VAL A C 1
ATOM 683 O O . VAL A 1 81 ? -1.663 6.436 -2.842 1.00 97.75 81 VAL A O 1
ATOM 686 N N . ASP A 1 82 ? -3.504 7.575 -3.424 1.00 97.88 82 ASP A N 1
ATOM 687 C CA . ASP A 1 82 ? -4.429 6.607 -2.829 1.00 97.88 82 ASP A CA 1
ATOM 688 C C . ASP A 1 82 ? -4.945 5.563 -3.837 1.00 97.88 82 ASP A C 1
ATOM 690 O O . ASP A 1 82 ? -4.554 5.520 -5.008 1.00 97.88 82 ASP A O 1
ATOM 694 N N . SER A 1 83 ? -5.815 4.665 -3.372 1.00 96.44 83 SER A N 1
ATOM 695 C CA . SER A 1 83 ? -6.430 3.638 -4.214 1.00 96.44 83 SER A CA 1
ATOM 696 C C . SER A 1 83 ? -7.327 4.200 -5.316 1.00 96.44 83 SER A C 1
ATOM 698 O O . SER A 1 83 ? -7.552 3.497 -6.302 1.00 96.44 83 SER A O 1
ATOM 700 N N . ASP A 1 84 ? -7.794 5.439 -5.195 1.00 94.75 84 ASP A N 1
ATOM 701 C CA . ASP A 1 84 ? -8.669 6.110 -6.159 1.00 94.75 84 ASP A CA 1
ATOM 702 C C . ASP A 1 84 ? -7.888 7.067 -7.078 1.00 94.75 84 ASP A C 1
ATOM 704 O O . ASP A 1 84 ? -8.476 7.746 -7.914 1.00 94.75 84 ASP A O 1
ATOM 708 N N . TYR A 1 85 ? -6.552 7.032 -6.997 1.00 95.75 85 TYR A N 1
ATOM 709 C CA . TYR A 1 85 ? -5.610 7.880 -7.733 1.00 95.75 85 TYR A CA 1
ATOM 710 C C . TYR A 1 85 ? -5.628 9.363 -7.335 1.00 95.75 85 TYR A C 1
ATOM 712 O O . TYR A 1 85 ? -5.085 10.188 -8.073 1.00 95.75 85 TYR A O 1
ATOM 720 N N . ASN A 1 86 ? -6.164 9.709 -6.162 1.00 96.88 86 ASN A N 1
ATOM 721 C CA . ASN A 1 86 ? -5.999 11.054 -5.619 1.00 96.88 86 ASN A CA 1
ATOM 722 C C . ASN A 1 86 ? -4.542 11.263 -5.194 1.00 96.88 86 ASN A C 1
ATOM 724 O O . ASN A 1 86 ? -3.922 10.367 -4.612 1.00 96.88 86 ASN A O 1
ATOM 728 N N . LEU A 1 87 ? -4.015 12.451 -5.486 1.00 96.94 87 LEU A N 1
ATOM 729 C CA . LEU A 1 87 ? -2.652 12.863 -5.166 1.00 96.94 87 LEU A CA 1
ATOM 730 C C . LEU A 1 87 ? -2.648 13.757 -3.921 1.00 96.94 87 LEU A C 1
ATOM 732 O O . LEU A 1 87 ? -3.509 14.622 -3.781 1.00 96.94 87 LEU A O 1
ATOM 736 N N . TYR A 1 88 ? -1.664 13.553 -3.048 1.00 97.38 88 TYR A N 1
ATOM 737 C CA . TYR A 1 88 ? -1.420 14.378 -1.868 1.00 97.38 88 TYR A CA 1
ATOM 738 C C . TYR A 1 88 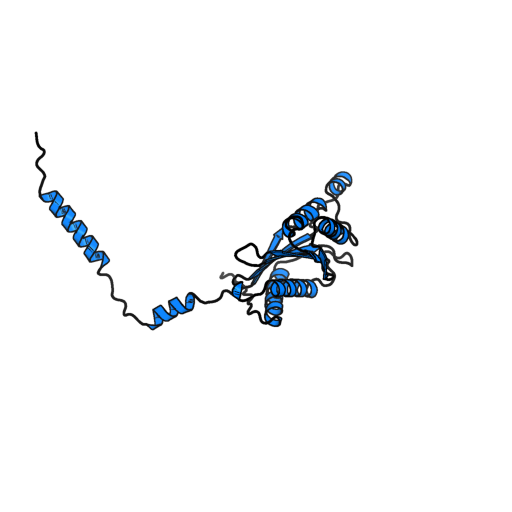? 0.068 14.735 -1.813 1.00 97.38 88 TYR A C 1
ATOM 740 O O . TYR A 1 88 ? 0.900 13.854 -1.584 1.00 97.38 88 TYR A O 1
ATOM 748 N N . SER A 1 89 ? 0.406 16.005 -2.007 1.00 93.56 89 SER A N 1
ATOM 749 C CA . SER A 1 89 ? 1.774 16.477 -2.259 1.00 93.56 89 SER A CA 1
ATOM 750 C C . SER A 1 89 ? 2.289 17.483 -1.225 1.00 93.56 89 SER A C 1
ATOM 752 O O . SER A 1 89 ? 3.434 17.910 -1.322 1.00 93.56 89 SER A O 1
ATOM 754 N N . ASN A 1 90 ? 1.488 17.867 -0.225 1.00 95.38 90 ASN A N 1
ATOM 755 C CA . ASN A 1 90 ? 1.926 18.753 0.860 1.00 95.38 90 ASN A CA 1
ATOM 756 C C . ASN A 1 90 ? 1.431 18.297 2.240 1.00 95.38 90 ASN A C 1
ATOM 758 O O . ASN A 1 90 ? 0.575 17.426 2.372 1.00 95.38 90 ASN A O 1
ATOM 762 N N . LYS A 1 91 ? 1.975 18.899 3.303 1.00 96.06 91 LYS A N 1
ATOM 763 C CA . LYS A 1 91 ? 1.733 18.493 4.698 1.00 96.06 91 LYS A CA 1
ATOM 764 C C . LYS A 1 91 ? 0.258 18.525 5.115 1.00 96.06 91 LYS A C 1
ATOM 766 O O . LYS A 1 91 ? -0.137 17.707 5.948 1.00 96.06 91 LYS A O 1
ATOM 771 N N . ASP A 1 92 ? -0.539 19.450 4.588 1.00 96.69 92 ASP A N 1
ATOM 772 C CA . ASP A 1 92 ? -1.969 19.528 4.904 1.00 96.69 92 ASP A CA 1
ATOM 773 C C . ASP A 1 92 ? -2.759 18.465 4.140 1.00 96.69 92 ASP A C 1
ATOM 775 O O . ASP A 1 92 ? -3.534 17.727 4.751 1.00 96.69 92 ASP A O 1
ATOM 779 N N . GLU A 1 93 ? -2.435 18.250 2.869 1.00 97.62 93 GLU A N 1
ATOM 780 C CA . GLU A 1 93 ? -2.971 17.145 2.073 1.00 97.62 93 GLU A CA 1
ATOM 781 C C . GLU A 1 93 ? -2.621 15.771 2.668 1.00 97.62 93 GLU A C 1
ATOM 783 O O . GLU A 1 93 ? -3.464 14.877 2.682 1.00 97.62 93 GLU A O 1
ATOM 788 N N . ILE A 1 94 ? -1.436 15.588 3.268 1.00 97.50 94 ILE A N 1
ATOM 789 C CA . ILE A 1 94 ? -1.108 14.349 3.999 1.00 97.50 94 ILE A CA 1
ATOM 790 C C . ILE A 1 94 ? -2.049 14.138 5.199 1.00 97.50 94 ILE A C 1
ATOM 792 O O . ILE A 1 94 ? -2.426 12.998 5.511 1.00 97.50 94 ILE A O 1
ATOM 796 N N . LYS A 1 95 ? -2.463 15.210 5.892 1.00 96.88 95 LYS A N 1
ATOM 797 C CA . LYS A 1 95 ? -3.457 15.095 6.974 1.00 96.88 95 LYS A CA 1
ATOM 798 C C . LYS A 1 95 ? -4.804 14.658 6.411 1.00 96.88 95 LYS A C 1
ATOM 800 O O . LYS A 1 95 ? -5.470 13.842 7.052 1.00 96.88 95 LYS A O 1
ATOM 805 N N . ASP A 1 96 ? -5.184 15.154 5.240 1.00 97.38 96 ASP A N 1
ATOM 806 C CA . ASP A 1 96 ? -6.422 14.759 4.572 1.00 97.38 96 ASP A 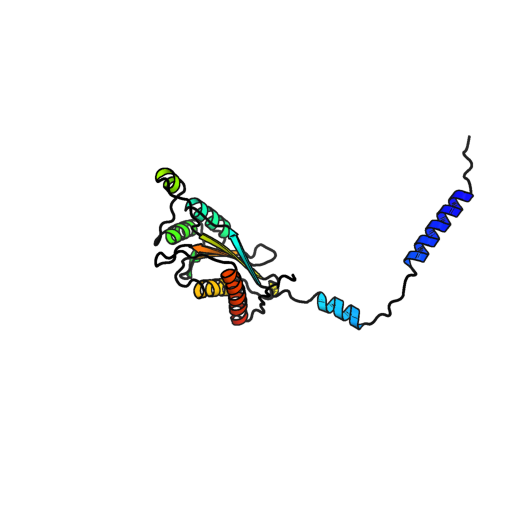CA 1
ATOM 807 C C . ASP A 1 96 ? -6.360 13.319 4.065 1.00 97.38 96 ASP A C 1
ATOM 809 O O . ASP A 1 96 ? -7.288 12.558 4.328 1.00 97.38 96 ASP A O 1
ATOM 813 N N . ALA A 1 97 ? -5.225 12.870 3.523 1.00 97.69 97 ALA A N 1
ATOM 814 C CA . ALA A 1 97 ? -4.987 11.463 3.209 1.00 97.69 97 ALA A CA 1
ATOM 815 C C . ALA A 1 97 ? -5.196 10.567 4.442 1.00 97.69 97 ALA A C 1
ATOM 817 O O . ALA A 1 97 ? -5.856 9.531 4.358 1.00 97.69 97 ALA A O 1
ATOM 818 N N . CYS A 1 98 ? -4.704 10.979 5.619 1.00 97.69 98 CYS A N 1
ATOM 819 C CA . CYS A 1 98 ? -4.943 10.252 6.870 1.00 97.69 98 CYS A CA 1
ATOM 820 C C . CYS A 1 98 ? -6.430 10.218 7.261 1.00 97.69 98 CYS A C 1
ATOM 822 O O . CYS A 1 98 ? -6.904 9.193 7.753 1.00 97.69 98 CYS A O 1
ATOM 824 N N . LYS A 1 99 ? -7.166 11.325 7.088 1.00 97.00 99 LYS A N 1
ATOM 825 C CA . LYS A 1 99 ? -8.612 11.383 7.370 1.00 97.00 99 LYS A CA 1
ATOM 826 C C . LYS A 1 99 ? -9.391 10.490 6.403 1.00 97.00 99 LYS A C 1
ATOM 828 O O . LYS A 1 99 ? -10.198 9.684 6.860 1.00 97.00 99 LYS A O 1
ATOM 833 N N . ASN A 1 100 ? -9.089 10.567 5.109 1.00 96.94 100 ASN A N 1
ATOM 834 C CA . ASN A 1 100 ? -9.712 9.768 4.052 1.00 96.94 100 ASN A CA 1
ATOM 835 C C . ASN A 1 100 ? -9.445 8.278 4.252 1.00 96.94 100 ASN A C 1
ATOM 837 O O . ASN A 1 100 ? -10.369 7.471 4.191 1.00 96.94 100 ASN A O 1
ATOM 841 N N . PHE A 1 101 ? -8.222 7.911 4.648 1.00 97.62 101 PHE A N 1
ATOM 842 C CA . PHE A 1 101 ? -7.905 6.538 5.043 1.00 97.62 101 PHE A CA 1
ATOM 843 C C . PHE A 1 101 ? -8.840 6.027 6.149 1.00 97.62 101 PHE A C 1
ATOM 845 O O . PHE A 1 101 ? -9.116 4.827 6.226 1.00 97.62 101 PHE A O 1
ATOM 852 N N . ASN A 1 102 ? -9.360 6.919 6.994 1.00 96.06 102 ASN A N 1
ATOM 853 C CA . ASN A 1 102 ? -10.213 6.601 8.132 1.00 96.06 102 ASN A CA 1
ATOM 854 C C . ASN A 1 102 ? -11.722 6.816 7.909 1.00 96.06 102 ASN A C 1
ATOM 856 O O . ASN A 1 102 ? -12.480 6.618 8.856 1.00 96.06 102 ASN A O 1
ATOM 860 N N . SER A 1 103 ? -12.171 7.197 6.707 1.00 92.25 103 SER A N 1
ATOM 861 C CA . SER A 1 103 ? -13.555 7.643 6.463 1.00 92.25 103 SER A CA 1
ATOM 862 C C . SER A 1 103 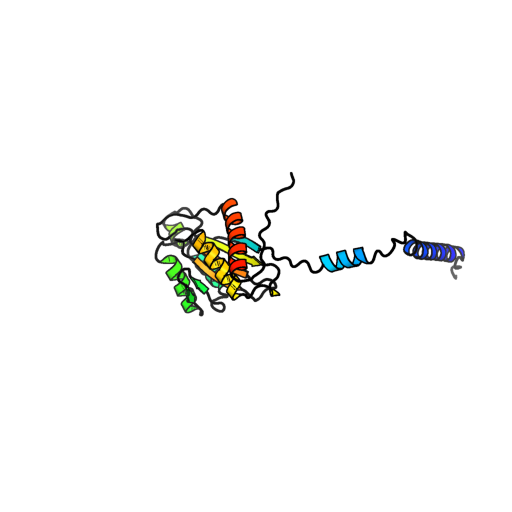? -14.588 6.507 6.484 1.00 92.25 103 SER A C 1
ATOM 864 O O . SER A 1 103 ? -15.571 6.587 7.210 1.00 92.25 103 SER A O 1
ATOM 866 N N . VAL A 1 104 ? -14.355 5.425 5.730 1.00 89.88 104 VAL A N 1
ATOM 867 C CA . VAL A 1 104 ? -15.336 4.326 5.574 1.00 89.88 104 VAL A CA 1
ATOM 868 C C . VAL A 1 104 ? -15.371 3.401 6.794 1.00 89.88 104 VAL A C 1
ATOM 870 O O . VAL A 1 104 ? -16.425 3.019 7.284 1.00 89.88 104 VAL A O 1
ATOM 873 N N . TYR A 1 105 ? -14.190 3.038 7.296 1.00 93.12 105 TYR A N 1
ATOM 874 C CA . TYR A 1 105 ? -14.032 2.181 8.474 1.00 93.12 105 TYR A CA 1
ATOM 875 C C . TYR A 1 105 ? -13.108 2.862 9.464 1.00 93.12 105 TYR A C 1
ATOM 877 O O . TYR A 1 105 ? -11.922 3.039 9.169 1.00 93.12 105 TYR A O 1
ATOM 885 N N . LYS A 1 106 ? -13.651 3.214 10.628 1.00 95.19 106 LYS A N 1
ATOM 886 C CA . LYS A 1 106 ? -12.903 3.903 11.671 1.00 95.19 106 LYS A CA 1
ATOM 887 C C . LYS A 1 106 ? -11.891 2.960 12.321 1.00 95.19 106 LYS A C 1
ATOM 889 O O . LYS A 1 106 ? -12.245 1.996 12.994 1.00 95.19 106 LYS A O 1
ATOM 894 N N . ILE A 1 107 ? -10.623 3.288 12.142 1.00 96.88 107 ILE A N 1
ATOM 895 C CA . ILE A 1 107 ? -9.494 2.827 12.935 1.00 96.88 107 ILE A CA 1
ATOM 896 C C . ILE A 1 107 ? -9.517 3.627 14.245 1.00 96.88 107 ILE A C 1
ATOM 898 O O . ILE A 1 107 ? -9.459 4.863 14.195 1.00 96.88 107 ILE A O 1
ATOM 902 N N . PRO A 1 108 ? -9.607 2.964 15.410 1.00 97.31 108 PRO A N 1
ATOM 903 C CA . PRO A 1 108 ? -9.638 3.655 16.689 1.00 97.31 108 PRO A CA 1
ATOM 904 C C . PRO A 1 108 ? -8.278 4.287 17.009 1.00 97.31 108 PRO A C 1
ATOM 906 O O . PRO A 1 108 ? -7.213 3.795 16.622 1.00 97.31 108 PRO A O 1
ATOM 909 N N . THR A 1 109 ? -8.309 5.402 17.724 1.00 97.75 109 THR A N 1
ATOM 910 C CA . THR A 1 109 ? -7.132 6.021 18.343 1.00 97.75 109 THR A CA 1
ATOM 911 C C . THR A 1 109 ? -6.646 5.195 19.533 1.00 97.75 109 THR A C 1
ATOM 913 O O . THR A 1 109 ? -7.388 4.387 20.090 1.00 97.75 109 THR A O 1
ATOM 916 N N . GLN A 1 110 ? -5.401 5.419 19.964 1.00 96.81 110 GLN A N 1
ATOM 917 C CA . GLN A 1 110 ? -4.860 4.748 21.154 1.00 96.81 110 GLN A CA 1
ATOM 918 C C . GLN A 1 110 ? -5.733 4.991 22.398 1.00 96.81 110 GLN A C 1
ATOM 920 O O . GLN A 1 110 ? -6.004 4.062 23.155 1.00 96.81 110 GLN A O 1
ATOM 925 N N . ASN A 1 111 ? -6.215 6.223 22.578 1.00 97.31 111 ASN A N 1
ATOM 926 C CA . ASN A 1 111 ? -7.051 6.584 23.721 1.00 97.31 111 ASN A CA 1
ATOM 927 C C . ASN A 1 111 ? -8.408 5.879 23.675 1.00 97.31 111 ASN A C 1
ATOM 929 O O . ASN A 1 111 ? -8.873 5.398 24.699 1.00 97.31 111 ASN A O 1
ATOM 933 N N . GLU A 1 112 ? -9.029 5.759 22.499 1.00 97.00 112 GLU A N 1
ATOM 934 C CA . GLU A 1 112 ? -10.280 5.006 22.350 1.00 97.00 112 GLU A CA 1
ATOM 935 C C . GLU A 1 112 ? -10.083 3.519 22.663 1.00 97.00 112 GLU A C 1
ATOM 937 O O . GLU A 1 112 ? -10.916 2.925 23.345 1.00 97.00 112 GLU A O 1
ATOM 942 N N . ILE A 1 113 ? -8.967 2.923 22.228 1.00 96.94 113 ILE A N 1
ATOM 943 C CA . ILE A 1 113 ? -8.647 1.529 22.563 1.00 96.94 113 ILE A CA 1
ATOM 944 C C . ILE A 1 113 ? -8.567 1.346 24.085 1.00 96.94 113 ILE A C 1
ATOM 946 O O . ILE A 1 113 ? -9.170 0.412 24.611 1.00 96.94 113 ILE A O 1
ATOM 950 N N . ILE A 1 114 ? -7.872 2.245 24.790 1.00 96.56 114 ILE A N 1
ATOM 951 C CA . ILE A 1 114 ? -7.710 2.188 26.252 1.00 96.56 114 ILE A CA 1
ATOM 952 C C . ILE A 1 114 ? -9.048 2.433 26.964 1.00 96.56 114 ILE A C 1
ATOM 954 O O . ILE A 1 114 ? -9.488 1.595 27.753 1.00 96.56 114 ILE A O 1
ATOM 958 N N . ASN A 1 115 ? -9.715 3.548 26.660 1.00 97.44 115 ASN A N 1
ATOM 959 C CA . ASN A 1 115 ? -10.920 3.998 27.361 1.00 97.44 115 ASN A CA 1
ATOM 960 C C . ASN A 1 115 ? -12.083 3.015 27.199 1.00 97.44 115 ASN A C 1
ATOM 962 O O . ASN A 1 115 ? -12.824 2.772 28.148 1.00 97.44 115 ASN A O 1
ATOM 966 N N . PHE A 1 116 ? -12.219 2.408 26.018 1.00 96.75 116 PHE A N 1
ATOM 967 C CA . PHE A 1 116 ? -13.267 1.426 25.737 1.00 96.75 116 PHE A CA 1
ATOM 968 C C . PHE A 1 116 ? -12.801 -0.026 25.914 1.00 96.75 116 PHE A C 1
ATOM 970 O O . PHE A 1 116 ? -13.519 -0.942 25.514 1.00 96.75 116 PHE A O 1
ATOM 977 N N . ARG A 1 117 ? -11.606 -0.256 26.483 1.00 95.06 117 ARG A N 1
ATOM 978 C CA . ARG A 1 117 ? -11.013 -1.590 26.709 1.00 95.06 117 ARG A CA 1
ATOM 979 C C . ARG A 1 117 ? -11.058 -2.488 25.466 1.00 95.06 117 ARG A C 1
ATOM 981 O O . ARG A 1 117 ? -11.296 -3.694 25.550 1.00 95.06 117 ARG A O 1
ATOM 988 N N . GLN A 1 118 ? -10.853 -1.900 24.290 1.00 94.69 118 GLN A N 1
ATOM 989 C CA . GLN A 1 118 ? -10.884 -2.642 23.037 1.00 94.69 118 GLN A CA 1
ATOM 990 C C . GLN A 1 118 ? -9.614 -3.479 22.898 1.00 94.69 118 GLN A C 1
ATOM 992 O O . GLN A 1 118 ? -8.515 -3.058 23.256 1.00 94.69 118 GLN A O 1
ATOM 997 N N . LYS A 1 119 ? -9.744 -4.670 22.313 1.00 94.25 119 LYS A N 1
ATOM 998 C CA . LYS A 1 119 ? -8.572 -5.461 21.939 1.00 94.25 119 LYS A CA 1
ATOM 999 C C . LYS A 1 119 ? -7.861 -4.792 20.769 1.00 94.25 119 LYS A C 1
ATOM 1001 O O . LYS A 1 119 ? -8.467 -4.588 19.717 1.00 94.25 119 LYS A O 1
ATOM 1006 N N . GLU A 1 120 ? -6.570 -4.538 20.937 1.00 93.38 120 GLU A N 1
ATOM 1007 C CA . GLU A 1 120 ? -5.711 -4.043 19.870 1.00 93.38 120 GLU A CA 1
ATOM 1008 C C . GLU A 1 120 ? -5.641 -5.058 18.712 1.00 93.38 120 GLU A C 1
ATOM 1010 O O . GLU A 1 120 ? -5.509 -6.271 18.917 1.00 93.38 120 GLU A O 1
ATOM 1015 N N . LYS A 1 121 ? -5.754 -4.568 17.475 1.00 94.88 121 LYS A N 1
ATOM 1016 C CA . LYS A 1 121 ? -5.761 -5.387 16.256 1.00 94.88 121 LYS A CA 1
ATOM 1017 C C . LYS A 1 121 ? -4.824 -4.780 15.222 1.00 94.88 121 LYS A C 1
ATOM 1019 O O . LYS A 1 121 ? -4.473 -3.609 15.280 1.00 94.88 121 LYS A O 1
ATOM 1024 N N . ARG A 1 122 ? -4.409 -5.589 14.247 1.00 96.75 122 ARG A N 1
ATOM 1025 C CA . ARG A 1 122 ? -3.694 -5.092 13.068 1.00 96.75 122 ARG A CA 1
ATOM 1026 C C . ARG A 1 122 ? -4.668 -4.328 12.180 1.00 96.75 122 ARG A C 1
ATOM 1028 O O . ARG A 1 122 ? -5.548 -4.960 11.598 1.00 96.75 122 ARG A O 1
ATOM 1035 N N . GLU A 1 123 ? -4.472 -3.025 12.027 1.00 97.94 123 GLU A N 1
ATOM 1036 C CA . GLU A 1 123 ? -5.346 -2.153 11.235 1.00 97.94 123 GLU A CA 1
ATOM 1037 C C . GLU A 1 123 ? -4.813 -1.896 9.824 1.00 97.94 123 GLU A C 1
ATOM 1039 O O . GLU A 1 123 ? -5.610 -1.712 8.900 1.00 97.94 123 GLU A O 1
ATOM 1044 N N . THR A 1 124 ? -3.497 -2.002 9.617 1.00 98.38 124 THR A N 1
ATOM 1045 C CA . THR A 1 124 ? -2.876 -1.918 8.287 1.00 98.38 124 THR A CA 1
ATOM 1046 C C . THR A 1 124 ? -1.848 -3.011 8.018 1.00 98.38 124 THR A C 1
ATOM 1048 O O . THR A 1 124 ? -1.354 -3.677 8.930 1.00 98.38 124 THR A O 1
ATOM 1051 N N . TYR A 1 125 ? -1.508 -3.177 6.742 1.00 98.50 125 TYR A N 1
ATOM 1052 C CA . TYR A 1 125 ? -0.319 -3.884 6.285 1.00 98.50 125 TYR A CA 1
ATOM 1053 C C . TYR A 1 125 ? 0.577 -2.888 5.557 1.00 98.50 125 TYR A C 1
ATOM 1055 O O . TYR A 1 125 ? 0.186 -2.359 4.519 1.00 98.50 125 TYR A O 1
ATOM 1063 N N . ASN A 1 126 ? 1.770 -2.642 6.092 1.00 98.25 126 ASN A N 1
ATOM 1064 C CA . ASN A 1 126 ? 2.738 -1.743 5.475 1.00 98.25 126 ASN A CA 1
ATOM 1065 C C . ASN A 1 126 ? 3.685 -2.596 4.627 1.00 98.25 126 ASN A C 1
ATOM 1067 O O . ASN A 1 126 ? 4.432 -3.427 5.153 1.00 98.25 126 ASN A O 1
ATOM 1071 N N . ILE A 1 127 ? 3.579 -2.455 3.311 1.00 98.12 127 ILE A N 1
ATOM 1072 C CA . ILE A 1 127 ? 4.169 -3.331 2.304 1.00 98.12 127 ILE A CA 1
ATOM 1073 C C . ILE A 1 127 ? 5.185 -2.530 1.498 1.00 98.12 127 ILE A C 1
ATOM 1075 O O . ILE A 1 127 ? 4.872 -1.460 0.993 1.00 98.12 127 ILE A O 1
ATOM 1079 N N . VAL A 1 128 ? 6.388 -3.068 1.335 1.00 96.31 128 VAL A N 1
ATOM 1080 C CA . VAL A 1 128 ? 7.401 -2.514 0.438 1.00 96.31 128 VAL A CA 1
ATOM 1081 C C . VAL A 1 128 ? 7.456 -3.336 -0.839 1.00 96.31 128 VAL A C 1
ATOM 1083 O O . VAL A 1 128 ? 7.567 -4.562 -0.770 1.00 96.31 128 VAL A O 1
ATOM 1086 N N . PHE A 1 129 ? 7.412 -2.647 -1.978 1.00 95.25 129 PHE A N 1
ATOM 1087 C CA . PHE A 1 129 ? 7.664 -3.183 -3.315 1.00 95.25 129 PHE A CA 1
ATOM 1088 C C . PHE A 1 129 ? 9.001 -2.644 -3.816 1.00 95.25 129 PHE A C 1
ATOM 1090 O O . PHE A 1 129 ? 9.189 -1.430 -3.845 1.00 95.25 129 PHE A O 1
ATOM 1097 N N . SER A 1 130 ? 9.929 -3.513 -4.210 1.00 90.81 130 SER A N 1
ATOM 1098 C CA . SER A 1 130 ? 11.226 -3.085 -4.742 1.00 90.81 130 SER A CA 1
ATOM 1099 C C . SER A 1 130 ? 11.794 -4.048 -5.783 1.00 90.81 130 SER A C 1
ATOM 1101 O O . SER A 1 130 ? 11.342 -5.190 -5.925 1.00 90.81 130 SER A O 1
ATOM 1103 N N . MET A 1 131 ? 12.802 -3.571 -6.511 1.00 86.69 131 MET A N 1
ATOM 1104 C CA . MET A 1 131 ? 13.583 -4.334 -7.483 1.00 86.69 131 MET A CA 1
ATOM 1105 C C . MET A 1 131 ? 15.061 -3.971 -7.314 1.00 86.69 131 MET A C 1
ATOM 1107 O O . MET A 1 131 ? 15.372 -2.809 -7.068 1.00 86.69 131 MET A O 1
ATOM 1111 N N . LYS A 1 132 ? 15.958 -4.961 -7.397 1.00 75.56 132 LYS A N 1
ATOM 1112 C CA . LYS A 1 132 ? 17.387 -4.768 -7.088 1.00 75.56 132 LYS A CA 1
ATOM 1113 C C . LYS A 1 132 ? 18.175 -3.990 -8.145 1.00 75.56 132 LYS A C 1
ATOM 1115 O O . LYS A 1 132 ? 19.248 -3.495 -7.835 1.00 75.56 132 LYS A O 1
ATOM 1120 N N . GLU A 1 133 ? 17.692 -3.929 -9.383 1.00 73.00 133 GLU A N 1
ATOM 1121 C CA . GLU A 1 133 ? 18.432 -3.317 -10.491 1.00 73.00 133 GLU A CA 1
ATOM 1122 C C . GLU A 1 133 ? 17.627 -2.198 -11.137 1.00 73.00 133 GLU A C 1
ATOM 1124 O O . GLU A 1 133 ? 16.784 -2.395 -12.008 1.00 73.00 133 GLU A O 1
ATOM 1129 N N . HIS A 1 134 ? 17.850 -0.995 -10.632 1.00 63.44 134 HIS A N 1
ATOM 1130 C CA . HIS A 1 134 ? 16.970 0.144 -10.846 1.00 63.44 134 HIS A CA 1
ATOM 1131 C C . HIS A 1 134 ? 17.151 0.860 -12.183 1.00 63.44 134 HIS A C 1
ATOM 1133 O O . HIS A 1 134 ? 16.233 1.544 -12.631 1.00 63.44 134 HIS A O 1
ATOM 1139 N N . SER A 1 135 ? 18.304 0.700 -12.838 1.00 66.25 135 SER A N 1
ATOM 1140 C CA . SER A 1 135 ? 18.580 1.286 -14.157 1.00 66.25 135 SER A CA 1
ATOM 1141 C C . SER A 1 135 ? 17.589 0.810 -15.226 1.00 66.25 135 SER A C 1
ATOM 1143 O O . SER A 1 135 ? 17.342 1.521 -16.196 1.00 66.25 135 SER A O 1
ATOM 1145 N N . LEU A 1 136 ? 16.973 -0.358 -15.018 1.00 66.38 136 LEU A N 1
ATOM 1146 C CA . LEU A 1 136 ? 16.010 -0.977 -15.929 1.00 66.38 136 LEU A CA 1
ATOM 1147 C C . LEU A 1 136 ? 14.541 -0.658 -15.593 1.00 66.38 136 LEU A C 1
ATOM 1149 O O . LEU A 1 136 ? 13.652 -0.993 -16.375 1.00 66.38 136 LEU A O 1
ATOM 1153 N N . ALA A 1 137 ? 14.258 -0.017 -14.452 1.00 70.50 137 ALA A N 1
ATOM 1154 C CA . ALA A 1 137 ? 12.894 0.229 -13.984 1.00 70.50 137 ALA A CA 1
ATOM 1155 C C . ALA A 1 137 ? 12.658 1.694 -13.590 1.00 70.50 137 ALA A C 1
ATOM 1157 O O . ALA A 1 137 ? 12.909 2.081 -12.446 1.00 70.50 137 ALA A O 1
ATOM 1158 N N . PRO A 1 138 ? 12.079 2.504 -14.497 1.00 81.44 138 PRO A N 1
ATOM 1159 C CA . PRO A 1 138 ? 11.596 3.835 -14.161 1.00 81.44 138 PRO A CA 1
ATOM 1160 C C . PRO A 1 138 ? 10.665 3.810 -12.944 1.00 81.44 138 PRO A C 1
ATOM 1162 O O . PRO A 1 138 ? 9.713 3.026 -12.891 1.00 81.44 138 PRO A O 1
ATOM 1165 N N . VAL A 1 139 ? 10.898 4.721 -11.999 1.00 81.19 139 VAL A N 1
ATOM 1166 C CA . VAL A 1 139 ? 10.196 4.808 -10.705 1.00 81.19 139 VAL A CA 1
ATOM 1167 C C . VAL A 1 139 ? 8.670 4.789 -10.871 1.00 81.19 139 VAL A C 1
ATOM 1169 O O . VAL A 1 139 ? 7.970 4.032 -10.195 1.00 81.19 139 VAL A O 1
ATOM 1172 N N . ASN A 1 140 ? 8.146 5.540 -11.844 1.00 86.75 140 ASN A N 1
ATOM 1173 C CA . ASN A 1 140 ? 6.709 5.597 -12.130 1.00 86.75 140 ASN A CA 1
ATOM 1174 C C . ASN A 1 140 ? 6.116 4.235 -12.516 1.00 86.75 140 ASN A C 1
ATOM 1176 O O . ASN A 1 140 ? 5.000 3.912 -12.111 1.00 86.75 140 ASN A O 1
ATOM 1180 N N . LYS A 1 141 ? 6.861 3.408 -13.255 1.00 90.81 141 LYS A N 1
ATOM 1181 C CA . LYS A 1 141 ? 6.401 2.074 -13.656 1.00 90.81 141 LYS A CA 1
ATOM 1182 C C . LYS A 1 141 ? 6.368 1.109 -12.470 1.00 90.81 141 LYS A C 1
ATOM 1184 O O . LYS A 1 141 ? 5.445 0.306 -12.381 1.00 90.81 141 LYS A O 1
ATOM 1189 N N . ILE A 1 142 ? 7.308 1.229 -11.527 1.00 91.06 142 ILE A N 1
ATOM 1190 C CA . ILE A 1 142 ? 7.284 0.456 -10.274 1.00 91.06 142 ILE A CA 1
ATOM 1191 C C . ILE A 1 142 ? 6.017 0.795 -9.475 1.00 91.06 142 ILE A C 1
ATOM 1193 O O . ILE A 1 142 ? 5.301 -0.118 -9.061 1.00 91.06 142 ILE A O 1
ATOM 1197 N N . ARG A 1 143 ? 5.683 2.091 -9.343 1.00 93.62 143 ARG A N 1
ATOM 1198 C CA . ARG A 1 143 ? 4.443 2.547 -8.688 1.00 93.62 143 ARG A CA 1
ATOM 1199 C C . ARG A 1 143 ? 3.203 1.937 -9.337 1.00 93.62 143 ARG A C 1
ATOM 1201 O O . ARG A 1 143 ? 2.371 1.354 -8.645 1.00 93.62 143 ARG A O 1
ATOM 1208 N N . ILE A 1 144 ? 3.090 2.058 -10.662 1.00 95.31 144 ILE A N 1
ATOM 1209 C CA . ILE A 1 144 ? 1.945 1.545 -11.429 1.00 95.31 144 ILE A CA 1
ATOM 1210 C C . ILE A 1 144 ? 1.818 0.029 -11.244 1.00 95.31 144 ILE A C 1
ATOM 1212 O O . ILE A 1 144 ? 0.735 -0.466 -10.935 1.00 95.31 144 ILE A O 1
ATOM 1216 N N . ALA A 1 145 ? 2.925 -0.709 -11.354 1.00 96.31 145 ALA A N 1
ATOM 1217 C CA . ALA A 1 145 ? 2.921 -2.153 -11.158 1.00 96.31 145 ALA A CA 1
ATOM 1218 C C . ALA A 1 145 ? 2.512 -2.552 -9.729 1.00 96.31 145 ALA A C 1
ATOM 1220 O O . ALA A 1 145 ? 1.756 -3.512 -9.558 1.00 96.31 145 ALA A O 1
ATOM 1221 N N . ALA A 1 146 ? 2.956 -1.816 -8.703 1.00 97.31 146 ALA A N 1
ATOM 1222 C CA . ALA A 1 146 ? 2.565 -2.054 -7.313 1.00 97.31 146 ALA A CA 1
ATOM 1223 C C . ALA A 1 146 ? 1.060 -1.807 -7.091 1.00 97.31 146 ALA A C 1
ATOM 1225 O O . ALA A 1 146 ? 0.378 -2.664 -6.520 1.00 97.31 146 ALA A O 1
ATOM 1226 N N . ILE A 1 147 ? 0.531 -0.691 -7.611 1.00 97.94 147 ILE A N 1
ATOM 1227 C CA . ILE A 1 147 ? -0.903 -0.356 -7.574 1.00 97.94 147 ILE A CA 1
ATOM 1228 C C . ILE A 1 147 ? -1.727 -1.462 -8.239 1.00 97.94 147 ILE A C 1
ATOM 1230 O O . ILE A 1 147 ? -2.634 -2.011 -7.611 1.00 97.94 147 ILE A O 1
ATOM 1234 N N . ASN A 1 148 ? -1.385 -1.845 -9.473 1.00 98.06 148 ASN A N 1
ATOM 1235 C CA . ASN A 1 148 ? -2.106 -2.883 -10.215 1.00 98.06 148 ASN A CA 1
ATOM 1236 C C . ASN A 1 148 ? -2.060 -4.234 -9.493 1.00 98.06 148 ASN A C 1
ATOM 1238 O O . ASN A 1 148 ? -3.063 -4.945 -9.430 1.00 98.06 148 ASN A O 1
ATOM 1242 N N . THR A 1 149 ? -0.913 -4.575 -8.904 1.00 98.31 149 THR A N 1
ATOM 1243 C CA . THR A 1 149 ? -0.740 -5.821 -8.149 1.00 98.31 149 THR A CA 1
ATOM 1244 C C . THR A 1 149 ? -1.669 -5.880 -6.939 1.00 98.31 149 THR A C 1
ATOM 1246 O O . THR A 1 149 ? -2.333 -6.898 -6.725 1.00 98.31 149 THR A O 1
ATOM 1249 N N . ILE A 1 1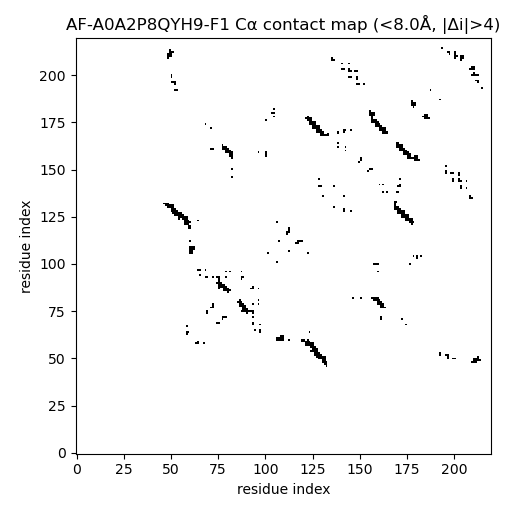50 ? -1.738 -4.800 -6.154 1.00 98.25 150 ILE A N 1
ATOM 1250 C CA . ILE A 1 150 ? -2.611 -4.737 -4.978 1.00 98.25 150 ILE A CA 1
ATOM 1251 C C . ILE A 1 150 ? -4.078 -4.681 -5.388 1.00 98.25 150 ILE A C 1
ATOM 1253 O O . ILE A 1 150 ? -4.853 -5.471 -4.857 1.00 98.25 150 ILE A O 1
ATOM 1257 N N . LYS A 1 151 ? -4.456 -3.852 -6.369 1.00 97.56 151 LYS A N 1
ATOM 1258 C CA . LYS A 1 151 ? -5.841 -3.789 -6.864 1.00 97.56 151 LYS A CA 1
ATOM 1259 C C . LYS A 1 151 ? -6.328 -5.131 -7.408 1.00 97.56 151 LYS A C 1
ATOM 1261 O O . LYS A 1 151 ? -7.469 -5.501 -7.171 1.00 97.56 151 LYS A O 1
ATOM 1266 N N . LYS A 1 152 ? -5.468 -5.907 -8.075 1.00 97.38 152 LYS A N 1
ATOM 1267 C CA . LYS A 1 152 ? -5.831 -7.247 -8.559 1.00 97.38 152 LYS A CA 1
ATOM 1268 C C . LYS A 1 152 ? -6.105 -8.230 -7.415 1.00 97.38 152 LYS A C 1
ATOM 1270 O O . LYS A 1 152 ? -7.018 -9.042 -7.517 1.00 97.38 152 LYS A O 1
ATOM 1275 N N . LYS A 1 153 ? -5.304 -8.193 -6.343 1.00 97.25 153 LYS A N 1
ATOM 1276 C CA . LYS A 1 153 ? -5.407 -9.147 -5.222 1.00 97.25 153 LYS A CA 1
ATOM 1277 C C . LYS A 1 153 ? -6.431 -8.722 -4.160 1.00 97.25 153 LYS A C 1
ATOM 1279 O O . LYS A 1 153 ? -7.068 -9.580 -3.553 1.00 97.25 153 LYS A O 1
ATOM 1284 N N . TYR A 1 154 ? -6.576 -7.419 -3.937 1.00 97.00 154 TYR A N 1
ATOM 1285 C CA . TYR A 1 154 ? -7.415 -6.795 -2.912 1.00 97.00 154 TYR A CA 1
ATOM 1286 C C . TYR A 1 154 ? -8.200 -5.605 -3.506 1.00 97.00 154 TYR A C 1
ATOM 1288 O O . TYR A 1 154 ? -7.963 -4.462 -3.116 1.00 97.00 154 TYR A O 1
ATOM 1296 N N . PRO A 1 155 ? -9.128 -5.849 -4.453 1.00 96.44 155 PRO A N 1
ATOM 1297 C CA . PRO A 1 155 ? -9.787 -4.794 -5.238 1.00 96.44 155 PRO A CA 1
ATOM 1298 C C . PRO A 1 155 ? -10.634 -3.822 -4.412 1.00 96.44 155 PRO A C 1
ATOM 1300 O O . PRO A 1 155 ? -10.827 -2.681 -4.811 1.00 96.44 155 PRO A O 1
ATOM 1303 N N . ASP A 1 156 ? -11.120 -4.264 -3.253 1.00 96.69 156 ASP A N 1
ATOM 1304 C CA . ASP A 1 156 ? -12.009 -3.485 -2.387 1.00 96.69 156 ASP A CA 1
ATOM 1305 C C . ASP A 1 156 ? -11.287 -2.821 -1.206 1.00 96.69 156 ASP A C 1
ATOM 1307 O O . ASP A 1 156 ? -11.932 -2.232 -0.332 1.00 96.69 156 ASP A O 1
ATOM 1311 N N . ASN A 1 157 ? -9.967 -2.983 -1.105 1.00 97.50 157 ASN A N 1
ATOM 1312 C CA . ASN A 1 157 ? -9.186 -2.438 -0.004 1.00 97.50 157 ASN A CA 1
ATOM 1313 C C . ASN A 1 157 ? -8.633 -1.062 -0.365 1.00 97.50 157 ASN A C 1
ATOM 1315 O O . ASN A 1 157 ? -7.947 -0.899 -1.370 1.00 97.50 157 ASN A O 1
ATOM 1319 N N . TYR A 1 158 ? -8.857 -0.105 0.531 1.00 98.25 158 TYR A N 1
ATOM 1320 C CA . TYR A 1 158 ? -8.218 1.200 0.453 1.00 98.25 158 TYR A CA 1
ATOM 1321 C C . TYR A 1 158 ? -6.726 1.087 0.784 1.00 98.25 158 TYR A C 1
ATOM 1323 O O . TYR A 1 158 ? -6.330 0.326 1.677 1.00 98.25 158 TYR A O 1
ATOM 1331 N N . PHE A 1 159 ? -5.891 1.856 0.096 1.00 98.56 159 PHE A N 1
ATOM 1332 C CA . PHE A 1 159 ? -4.469 1.971 0.405 1.00 98.56 159 PHE A CA 1
ATOM 1333 C C . PHE A 1 159 ? -3.941 3.353 0.030 1.00 98.56 159 PHE A C 1
ATOM 1335 O O . PHE A 1 159 ? -4.548 4.058 -0.767 1.00 98.56 159 PHE A O 1
ATOM 1342 N N . VAL A 1 160 ? -2.779 3.705 0.579 1.00 98.50 160 VAL A N 1
ATOM 1343 C CA . VAL A 1 160 ? -1.955 4.825 0.100 1.00 98.50 160 VAL A CA 1
ATOM 1344 C C . VAL A 1 160 ? -0.558 4.321 -0.234 1.00 98.50 160 VAL A C 1
ATOM 1346 O O . VAL A 1 160 ? -0.076 3.379 0.401 1.00 98.50 160 VAL A O 1
ATOM 1349 N N . ILE A 1 161 ? 0.089 4.922 -1.226 1.00 98.38 161 ILE A N 1
ATOM 1350 C CA . ILE A 1 161 ? 1.425 4.546 -1.690 1.00 98.38 161 ILE A CA 1
ATOM 1351 C C . ILE A 1 161 ? 2.323 5.779 -1.842 1.00 98.38 161 ILE A C 1
ATOM 1353 O O . ILE A 1 161 ? 1.905 6.785 -2.408 1.00 98.38 161 ILE A O 1
ATOM 1357 N N . ALA A 1 162 ? 3.560 5.672 -1.356 1.00 96.69 162 ALA A N 1
ATOM 1358 C CA . ALA A 1 162 ? 4.634 6.649 -1.527 1.00 96.69 162 ALA A CA 1
ATOM 1359 C C . ALA A 1 162 ? 5.780 6.032 -2.335 1.00 96.69 162 ALA A C 1
ATOM 1361 O O . ALA A 1 162 ? 6.089 4.846 -2.170 1.00 96.69 162 ALA A O 1
ATOM 1362 N N . MET A 1 163 ? 6.445 6.840 -3.159 1.00 92.25 163 MET A N 1
ATOM 1363 C CA . MET A 1 163 ? 7.611 6.419 -3.940 1.00 92.25 163 MET A CA 1
ATOM 1364 C C . MET A 1 163 ? 8.893 7.002 -3.375 1.00 92.25 163 MET A C 1
ATOM 1366 O O . MET A 1 163 ? 9.012 8.215 -3.255 1.00 92.25 163 MET A O 1
A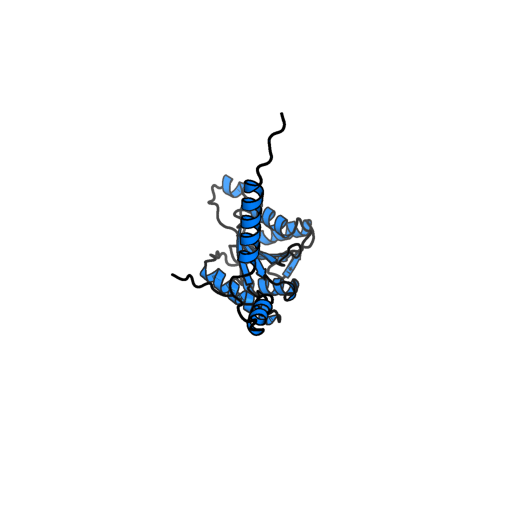TOM 1370 N N . HIS A 1 164 ? 9.857 6.141 -3.057 1.00 90.56 164 HIS A N 1
ATOM 1371 C CA . HIS A 1 164 ? 11.184 6.532 -2.581 1.00 90.56 164 HIS A CA 1
ATOM 1372 C C . HIS A 1 164 ? 12.209 6.243 -3.678 1.00 90.56 164 HIS A C 1
ATOM 1374 O O . HIS A 1 164 ? 12.318 5.110 -4.155 1.00 90.56 164 HIS A O 1
ATOM 1380 N N . ASN A 1 165 ? 12.936 7.278 -4.093 1.00 83.06 165 ASN A N 1
ATOM 1381 C CA . ASN A 1 165 ? 14.041 7.228 -5.057 1.00 83.06 165 ASN A CA 1
ATOM 1382 C C . ASN A 1 165 ? 15.372 7.702 -4.442 1.00 83.06 165 ASN A C 1
ATOM 1384 O O . ASN A 1 165 ? 16.370 7.803 -5.145 1.00 83.06 165 ASN A O 1
ATOM 1388 N N . ASP A 1 166 ? 15.381 7.978 -3.140 1.00 72.00 166 ASP A N 1
ATOM 1389 C CA . ASP A 1 166 ? 16.484 8.532 -2.351 1.00 72.00 166 ASP A CA 1
ATOM 1390 C C . ASP A 1 166 ? 17.451 7.461 -1.812 1.00 72.00 166 ASP A C 1
ATOM 1392 O O . ASP A 1 166 ? 18.303 7.748 -0.976 1.00 72.00 166 ASP A O 1
ATOM 1396 N N . THR A 1 167 ? 17.322 6.213 -2.267 1.00 70.56 167 THR A N 1
ATOM 1397 C CA . THR A 1 167 ? 18.156 5.077 -1.843 1.00 70.56 167 THR A CA 1
ATOM 1398 C C . THR A 1 167 ? 18.638 4.292 -3.059 1.00 70.56 167 THR A C 1
ATOM 1400 O O . THR A 1 167 ? 18.039 4.399 -4.128 1.00 70.56 167 THR A O 1
ATOM 1403 N N . ASP A 1 168 ? 19.646 3.433 -2.877 1.00 68.56 168 ASP A N 1
ATOM 1404 C CA . ASP A 1 168 ? 20.229 2.598 -3.943 1.00 68.56 168 ASP A CA 1
ATOM 1405 C C . ASP A 1 168 ? 19.205 1.737 -4.702 1.00 68.56 168 ASP A C 1
ATOM 1407 O O . ASP A 1 168 ? 19.485 1.261 -5.794 1.00 68.56 168 ASP A O 1
ATOM 1411 N N . ASN A 1 169 ? 18.018 1.494 -4.132 1.00 73.88 169 ASN A N 1
ATOM 1412 C CA . ASN A 1 169 ? 16.956 0.734 -4.784 1.00 73.88 169 ASN A CA 1
ATOM 1413 C C . ASN A 1 169 ? 15.636 1.518 -4.711 1.00 73.88 169 ASN A C 1
ATOM 1415 O O . ASN A 1 169 ? 15.083 1.651 -3.614 1.00 73.88 169 ASN A O 1
ATOM 1419 N N . PRO A 1 170 ? 15.072 1.987 -5.840 1.00 81.56 170 PRO A N 1
ATOM 1420 C CA . PRO A 1 170 ? 13.779 2.634 -5.850 1.00 81.56 170 PRO A CA 1
ATOM 1421 C C . PRO A 1 170 ? 12.732 1.636 -5.379 1.00 81.56 170 PRO A C 1
ATOM 1423 O O . PRO A 1 170 ? 12.681 0.472 -5.802 1.00 81.56 170 PRO A O 1
ATOM 1426 N N . HIS A 1 171 ? 11.902 2.099 -4.462 1.00 91.56 171 HIS A N 1
ATOM 1427 C CA . HIS A 1 171 ? 10.917 1.256 -3.822 1.00 91.56 171 HIS A CA 1
ATOM 1428 C C . HIS A 1 171 ? 9.655 2.043 -3.510 1.00 91.56 171 HIS A C 1
ATOM 1430 O O . HIS A 1 171 ? 9.666 3.261 -3.338 1.00 91.56 171 HIS A O 1
ATOM 1436 N N . CYS A 1 172 ? 8.542 1.324 -3.456 1.00 94.50 172 CYS A N 1
ATOM 1437 C CA . CYS A 1 172 ? 7.267 1.873 -3.033 1.00 94.50 172 CYS A CA 1
ATOM 1438 C C . CYS A 1 172 ? 6.979 1.419 -1.613 1.00 94.50 172 CYS A C 1
ATOM 1440 O O . CYS A 1 172 ? 7.046 0.218 -1.339 1.00 94.50 172 CYS A O 1
ATOM 1442 N N . HIS A 1 173 ? 6.565 2.340 -0.751 1.00 97.44 173 HIS A N 1
ATOM 1443 C CA . HIS A 1 173 ? 5.886 1.993 0.494 1.00 97.44 173 HIS A CA 1
ATOM 1444 C C . HIS A 1 173 ? 4.387 2.081 0.265 1.00 97.44 173 HIS A C 1
ATOM 1446 O O . HIS A 1 173 ? 3.886 3.138 -0.097 1.00 97.44 173 HIS A O 1
ATOM 1452 N N . LEU A 1 174 ? 3.672 0.986 0.489 1.00 98.44 174 LEU A N 1
ATOM 1453 C CA . LEU A 1 174 ? 2.224 0.907 0.375 1.00 98.44 174 LEU A CA 1
ATOM 1454 C C . LEU A 1 174 ? 1.624 0.564 1.737 1.00 98.44 174 LEU A C 1
ATOM 1456 O O . LEU A 1 174 ? 1.935 -0.470 2.324 1.00 98.44 174 LEU A O 1
ATOM 1460 N N . CYS A 1 175 ? 0.735 1.414 2.233 1.00 98.62 175 CYS A N 1
ATOM 1461 C CA . CYS A 1 175 ? -0.031 1.173 3.446 1.00 98.62 175 CYS A CA 1
ATOM 1462 C C . CYS A 1 175 ? -1.425 0.670 3.057 1.00 98.62 175 CYS A C 1
ATOM 1464 O O . CYS A 1 175 ? -2.267 1.446 2.613 1.00 98.62 175 CYS A O 1
ATOM 1466 N N . LEU A 1 176 ? -1.664 -0.635 3.195 1.00 98.56 176 LEU A N 1
ATOM 1467 C CA . LEU A 1 176 ? -2.941 -1.275 2.879 1.00 98.56 176 LEU A CA 1
ATOM 1468 C C . LEU A 1 176 ? -3.845 -1.297 4.110 1.00 98.56 176 LEU A C 1
ATOM 1470 O O . LEU A 1 176 ? -3.450 -1.808 5.163 1.00 98.56 176 LEU A O 1
ATOM 1474 N N . LYS A 1 177 ? -5.085 -0.825 3.976 1.00 98.38 177 LYS A N 1
ATOM 1475 C CA . LYS A 1 177 ? -6.090 -0.931 5.034 1.00 98.38 177 LYS A CA 1
ATOM 1476 C C . LYS A 1 177 ? -6.520 -2.383 5.210 1.00 98.38 177 LYS A C 1
ATOM 1478 O O . LYS A 1 177 ? -6.848 -3.070 4.243 1.00 98.38 177 LYS A O 1
ATOM 1483 N N . SER A 1 178 ? -6.529 -2.858 6.454 1.00 97.88 178 SER A N 1
ATOM 1484 C CA . SER A 1 178 ? -6.882 -4.250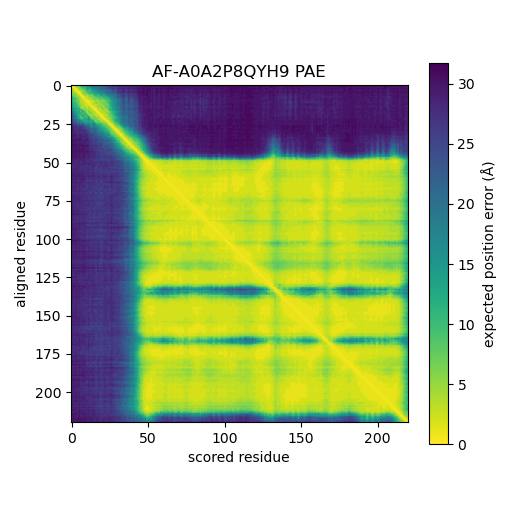 6.747 1.00 97.88 178 SER A CA 1
ATOM 1485 C C . SER A 1 178 ? -8.360 -4.551 6.495 1.00 97.88 178 SER A C 1
ATOM 1487 O O . SER A 1 178 ? -8.680 -5.673 6.127 1.00 97.88 178 SER A O 1
ATOM 1489 N N . VAL A 1 179 ? -9.253 -3.578 6.670 1.00 97.62 179 VAL A N 1
ATOM 1490 C CA . VAL A 1 179 ? -10.690 -3.713 6.400 1.00 97.62 179 VAL A CA 1
ATOM 1491 C C . VAL A 1 179 ? -10.986 -3.177 5.003 1.00 97.62 179 VAL A C 1
ATOM 1493 O O . VAL A 1 179 ? -10.599 -2.051 4.687 1.00 97.62 179 VAL A O 1
ATOM 1496 N N . ASN A 1 180 ? -11.647 -3.978 4.172 1.00 96.12 180 ASN A N 1
ATOM 1497 C CA . ASN A 1 180 ? -12.102 -3.550 2.851 1.00 96.12 180 ASN A CA 1
ATOM 1498 C C . ASN A 1 180 ? -13.410 -2.742 2.942 1.00 96.12 180 ASN A C 1
ATOM 1500 O O . ASN A 1 180 ? -14.014 -2.657 4.010 1.00 96.12 180 ASN A O 1
ATOM 1504 N N . LYS A 1 181 ? -13.884 -2.189 1.822 1.00 93.81 181 LYS A N 1
ATOM 1505 C CA . LYS A 1 181 ? -15.120 -1.384 1.769 1.00 93.81 181 LYS A CA 1
ATOM 1506 C C . LYS A 1 181 ? -16.401 -2.131 2.191 1.00 93.81 181 LYS A C 1
ATOM 1508 O O . LYS A 1 181 ? -17.387 -1.489 2.518 1.00 93.81 181 LYS A O 1
ATOM 1513 N N . ASN A 1 182 ? -16.359 -3.464 2.241 1.00 94.69 182 ASN A N 1
ATOM 1514 C CA . ASN A 1 182 ? -17.470 -4.334 2.643 1.00 94.69 182 ASN A CA 1
ATOM 1515 C C . ASN A 1 182 ? -17.334 -4.833 4.099 1.00 94.69 182 ASN A C 1
ATOM 1517 O O . ASN A 1 182 ? -18.058 -5.734 4.516 1.00 94.69 182 ASN A O 1
ATOM 1521 N N . GLY A 1 183 ? -16.351 -4.341 4.862 1.00 95.12 183 GLY A N 1
ATOM 1522 C CA . GLY A 1 183 ? -16.151 -4.708 6.271 1.00 95.12 183 GLY A CA 1
ATOM 1523 C C . GLY A 1 183 ? -15.364 -5.995 6.495 1.00 95.12 183 GLY A C 1
ATOM 1524 O O . GLY A 1 183 ? -15.095 -6.376 7.636 1.00 95.12 183 GLY A O 1
ATOM 1525 N N . LYS A 1 184 ? -14.930 -6.660 5.422 1.00 96.56 184 LYS A N 1
ATOM 1526 C CA . LYS A 1 184 ? -14.125 -7.878 5.503 1.00 96.56 184 LYS A CA 1
ATOM 1527 C C . LYS A 1 184 ? -12.665 -7.532 5.766 1.00 96.56 184 LYS A C 1
ATOM 1529 O O . LYS A 1 184 ? -12.065 -6.711 5.072 1.00 96.56 184 LYS A O 1
ATOM 1534 N N . ARG A 1 185 ? -12.066 -8.216 6.744 1.00 96.81 185 ARG A N 1
ATOM 1535 C CA . ARG A 1 185 ? -10.639 -8.069 7.054 1.00 96.81 185 ARG A CA 1
ATOM 1536 C C . ARG A 1 185 ? -9.782 -8.953 6.153 1.00 96.81 185 ARG A C 1
ATOM 1538 O O . ARG A 1 185 ? -10.033 -10.153 6.043 1.00 96.81 185 ARG A O 1
ATOM 1545 N N . VAL A 1 186 ? -8.736 -8.383 5.563 1.00 95.50 186 VAL A N 1
ATOM 1546 C CA . VAL A 1 186 ? -7.704 -9.142 4.857 1.00 95.50 186 VAL A CA 1
ATOM 1547 C C . VAL A 1 186 ? -6.740 -9.787 5.849 1.00 95.50 186 VAL A C 1
ATOM 1549 O O . VAL A 1 186 ? -6.300 -9.185 6.835 1.00 95.50 186 VAL A O 1
ATOM 1552 N N . ASN A 1 187 ? -6.391 -11.038 5.566 1.00 94.44 187 ASN A N 1
ATOM 1553 C CA . ASN A 1 187 ? -5.394 -11.800 6.303 1.00 94.44 187 ASN A CA 1
ATOM 1554 C C . ASN A 1 187 ? -4.315 -12.264 5.324 1.00 94.44 187 ASN A C 1
ATOM 1556 O O . ASN A 1 187 ? -4.491 -13.287 4.666 1.00 94.44 187 ASN A O 1
ATOM 1560 N N . ILE A 1 188 ? -3.233 -11.490 5.204 1.00 94.75 188 ILE A N 1
ATOM 1561 C CA . ILE A 1 188 ? -2.161 -11.782 4.246 1.00 94.75 188 ILE A CA 1
ATOM 1562 C C . ILE A 1 188 ? -1.317 -12.945 4.772 1.00 94.75 188 ILE A C 1
ATOM 1564 O O . ILE A 1 188 ? -0.573 -12.796 5.746 1.00 94.75 188 ILE A O 1
ATOM 1568 N N . LYS A 1 189 ? -1.408 -14.100 4.111 1.00 94.12 189 LYS A N 1
ATOM 1569 C CA . LYS A 1 189 ? -0.607 -15.290 4.414 1.00 94.12 189 LYS A CA 1
ATOM 1570 C C . LYS A 1 189 ? 0.657 -15.334 3.551 1.00 94.12 189 LYS A C 1
ATOM 1572 O O . LYS A 1 189 ? 0.828 -14.595 2.583 1.00 94.12 189 LYS A O 1
ATOM 1577 N N . LYS A 1 190 ? 1.551 -16.278 3.861 1.00 91.44 190 LYS A N 1
ATOM 1578 C CA . LYS A 1 190 ? 2.770 -16.526 3.070 1.00 91.44 190 LYS A CA 1
ATOM 1579 C C . LYS A 1 190 ? 2.465 -16.856 1.601 1.00 91.44 190 LYS A C 1
ATOM 1581 O O . LYS A 1 190 ? 3.204 -16.434 0.716 1.00 91.44 190 LYS A O 1
ATOM 1586 N N . ALA A 1 191 ? 1.376 -17.584 1.342 1.00 92.50 191 ALA A N 1
ATOM 1587 C CA . ALA A 1 191 ? 0.922 -17.882 -0.016 1.00 92.50 191 ALA A CA 1
ATOM 1588 C C . ALA A 1 191 ? 0.541 -16.605 -0.783 1.00 92.50 191 ALA A C 1
ATOM 1590 O O . ALA A 1 191 ? 0.972 -16.436 -1.922 1.00 92.50 191 ALA A O 1
ATOM 1591 N N . ASP A 1 192 ? -0.157 -15.670 -0.129 1.00 94.75 192 ASP A N 1
ATOM 1592 C CA . ASP A 1 192 ? -0.525 -14.386 -0.730 1.00 94.75 192 ASP A CA 1
ATOM 1593 C C . ASP A 1 192 ? 0.709 -13.544 -1.059 1.00 94.75 192 ASP A C 1
ATOM 1595 O O . ASP A 1 192 ? 0.768 -12.953 -2.129 1.00 94.75 192 ASP A O 1
ATOM 1599 N N . LEU A 1 193 ? 1.737 -13.533 -0.202 1.00 93.94 193 LEU A N 1
ATOM 1600 C CA . LEU A 1 193 ? 2.997 -12.835 -0.501 1.00 93.94 193 LEU A CA 1
ATOM 1601 C C . LEU A 1 193 ? 3.720 -13.413 -1.722 1.00 93.94 193 LEU A C 1
ATOM 1603 O O . LEU A 1 193 ? 4.265 -12.661 -2.530 1.00 93.94 193 LEU A O 1
ATOM 1607 N N . ASN A 1 194 ? 3.713 -14.737 -1.882 1.00 93.31 194 ASN A N 1
ATOM 1608 C CA . ASN A 1 194 ? 4.279 -15.375 -3.069 1.00 93.31 194 ASN A CA 1
ATOM 1609 C C . ASN A 1 194 ? 3.488 -15.010 -4.332 1.00 93.31 194 ASN A C 1
ATOM 1611 O O . ASN A 1 194 ? 4.085 -14.771 -5.380 1.00 93.31 194 ASN A O 1
ATOM 1615 N N . GLU A 1 195 ? 2.161 -14.957 -4.238 1.00 95.19 195 GLU A N 1
ATOM 1616 C CA . GLU A 1 195 ? 1.305 -14.552 -5.350 1.00 95.19 195 GLU A CA 1
ATOM 1617 C C . GLU A 1 195 ? 1.492 -13.075 -5.706 1.00 95.19 195 GLU A C 1
ATOM 1619 O O . GLU A 1 195 ? 1.660 -12.751 -6.878 1.00 95.19 195 GLU A O 1
ATOM 1624 N N . LEU A 1 196 ? 1.560 -12.191 -4.707 1.00 97.19 196 LEU A N 1
ATOM 1625 C CA . LEU A 1 196 ? 1.869 -10.776 -4.899 1.00 97.19 196 LEU A CA 1
ATOM 1626 C C . LEU A 1 196 ? 3.212 -10.608 -5.613 1.00 97.19 196 LEU A C 1
ATOM 1628 O O . LEU A 1 196 ? 3.286 -9.836 -6.562 1.00 97.19 196 LEU A O 1
ATOM 1632 N N . ARG A 1 197 ? 4.255 -11.364 -5.232 1.00 96.00 197 ARG A N 1
ATOM 1633 C CA . ARG A 1 197 ? 5.567 -11.299 -5.908 1.00 96.00 197 ARG A CA 1
ATOM 1634 C C . ARG A 1 197 ? 5.466 -11.706 -7.375 1.00 96.00 197 ARG A C 1
ATOM 1636 O O . ARG A 1 197 ? 5.999 -11.011 -8.235 1.00 96.00 197 ARG A O 1
ATOM 1643 N N . LYS A 1 198 ? 4.755 -12.798 -7.669 1.00 95.81 198 LYS A N 1
ATOM 1644 C CA . LYS A 1 198 ? 4.520 -13.249 -9.050 1.00 95.81 198 LYS A CA 1
ATOM 1645 C C . LYS A 1 198 ? 3.741 -12.212 -9.859 1.00 95.81 198 LYS A C 1
ATOM 1647 O O . LYS A 1 198 ? 4.153 -11.881 -10.966 1.00 95.81 198 LYS A O 1
ATOM 1652 N N . ASN A 1 199 ? 2.645 -11.696 -9.304 1.00 97.44 199 ASN A N 1
ATOM 1653 C CA . ASN A 1 199 ? 1.808 -10.693 -9.957 1.00 97.44 199 ASN A CA 1
ATOM 1654 C C . ASN A 1 199 ? 2.584 -9.394 -10.197 1.00 97.44 199 ASN A C 1
ATOM 1656 O O . ASN A 1 199 ? 2.510 -8.856 -11.292 1.00 97.44 199 ASN A O 1
ATOM 1660 N N . PHE A 1 200 ? 3.410 -8.954 -9.251 1.00 96.56 200 PHE A N 1
ATOM 1661 C CA . PHE A 1 200 ? 4.238 -7.762 -9.419 1.00 96.56 200 PHE A CA 1
ATOM 1662 C C . PHE A 1 200 ? 5.259 -7.902 -10.551 1.00 96.56 200 PHE A C 1
ATOM 1664 O O . PHE A 1 200 ? 5.362 -7.012 -11.391 1.00 96.56 200 PHE A O 1
ATOM 1671 N N . ALA A 1 201 ? 5.938 -9.048 -10.659 1.00 95.00 201 ALA A N 1
ATOM 1672 C CA . 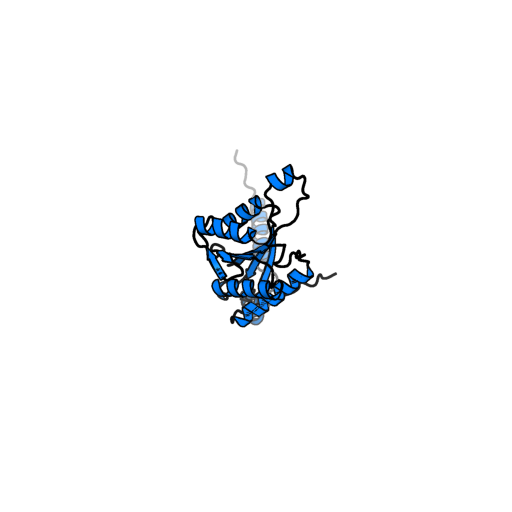ALA A 1 201 ? 6.808 -9.322 -11.804 1.00 95.00 201 ALA A CA 1
ATOM 1673 C C . ALA A 1 201 ? 6.033 -9.401 -13.138 1.00 95.00 201 ALA A C 1
ATOM 1675 O O . ALA A 1 201 ? 6.565 -9.044 -14.186 1.00 95.00 201 ALA A O 1
ATOM 1676 N N . ILE A 1 202 ? 4.777 -9.865 -13.135 1.00 96.44 202 ILE A N 1
ATOM 1677 C CA . ILE A 1 202 ? 3.910 -9.833 -14.326 1.00 96.44 202 ILE A CA 1
ATOM 1678 C C . ILE A 1 202 ? 3.553 -8.388 -14.701 1.00 96.44 202 ILE A C 1
ATOM 1680 O O . ILE A 1 202 ? 3.689 -8.023 -15.865 1.00 96.44 202 ILE A O 1
ATOM 1684 N N . GLU A 1 203 ? 3.127 -7.566 -13.741 1.00 97.19 203 GLU A N 1
ATOM 1685 C CA . GLU A 1 203 ? 2.752 -6.168 -13.987 1.00 97.19 203 GLU A CA 1
ATOM 1686 C C . GLU A 1 203 ? 3.947 -5.323 -14.450 1.00 97.19 203 GLU A C 1
ATOM 1688 O O . GLU A 1 203 ? 3.805 -4.526 -15.372 1.00 97.19 203 GLU A O 1
ATOM 1693 N N . LEU A 1 204 ? 5.148 -5.549 -13.907 1.00 94.19 204 LEU A N 1
ATOM 1694 C CA . LEU A 1 204 ? 6.374 -4.914 -14.406 1.00 94.19 204 LEU A CA 1
ATOM 1695 C C . LEU A 1 204 ? 6.676 -5.305 -15.860 1.00 94.19 204 LEU A C 1
ATOM 1697 O O . LEU A 1 204 ? 6.962 -4.433 -16.681 1.00 94.19 204 LEU A O 1
ATOM 1701 N N . ARG A 1 205 ? 6.531 -6.589 -16.215 1.00 94.50 205 ARG A N 1
ATOM 1702 C CA . ARG A 1 205 ? 6.740 -7.055 -17.597 1.00 94.50 205 ARG A CA 1
ATOM 1703 C C . ARG A 1 205 ? 5.745 -6.454 -18.586 1.00 94.50 205 ARG A C 1
ATOM 1705 O O . ARG A 1 205 ? 6.148 -6.113 -19.691 1.00 94.50 205 ARG A O 1
ATOM 1712 N N . LYS A 1 206 ? 4.486 -6.238 -18.187 1.00 96.31 206 LYS A N 1
ATOM 1713 C CA . LYS A 1 206 ? 3.503 -5.498 -19.008 1.00 96.31 206 LYS A CA 1
ATOM 1714 C C . LYS A 1 206 ? 3.931 -4.055 -19.292 1.00 96.31 206 LYS A C 1
ATOM 1716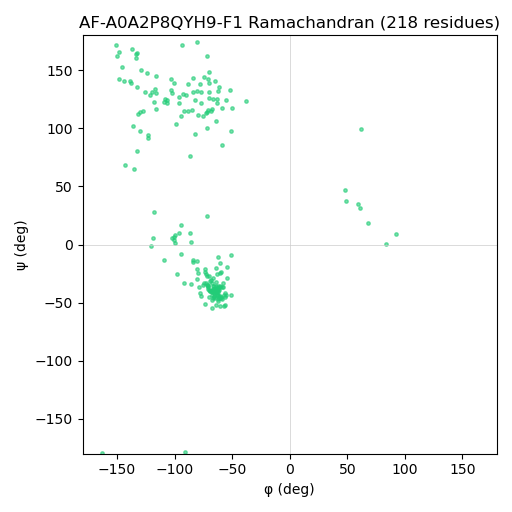 O O . LYS A 1 206 ? 3.505 -3.477 -20.283 1.00 96.31 206 LYS A O 1
ATOM 1721 N N . LEU A 1 207 ? 4.773 -3.478 -18.435 1.00 93.56 207 LEU A N 1
ATOM 1722 C CA . LEU A 1 207 ? 5.344 -2.139 -18.593 1.00 93.56 207 LEU A CA 1
ATOM 1723 C C . LEU A 1 207 ? 6.731 -2.164 -19.262 1.00 93.56 207 LEU A C 1
ATOM 1725 O O . LEU A 1 207 ? 7.460 -1.167 -19.196 1.00 93.56 207 LEU A O 1
ATOM 1729 N N . ASN A 1 208 ? 7.096 -3.275 -19.912 1.00 91.75 208 ASN A N 1
ATOM 1730 C CA . ASN A 1 208 ? 8.390 -3.510 -20.558 1.00 91.75 208 ASN A CA 1
ATOM 1731 C C . ASN A 1 208 ? 9.585 -3.411 -19.592 1.00 91.75 208 ASN A C 1
ATOM 1733 O O . ASN A 1 208 ? 10.646 -2.921 -19.967 1.00 91.75 208 ASN A O 1
ATOM 1737 N N . ILE A 1 209 ? 9.404 -3.841 -18.338 1.00 89.81 209 ILE A N 1
ATOM 1738 C CA . ILE A 1 209 ? 10.489 -4.008 -17.362 1.00 89.81 209 ILE A CA 1
ATOM 1739 C C . ILE A 1 209 ? 10.735 -5.500 -17.183 1.00 89.81 209 ILE A C 1
ATOM 1741 O O . ILE A 1 209 ? 9.835 -6.249 -16.792 1.00 89.81 209 ILE A O 1
ATOM 1745 N N . GLU A 1 210 ? 11.961 -5.939 -17.450 1.00 89.88 210 GLU A N 1
ATOM 1746 C CA . GLU A 1 210 ? 12.348 -7.319 -17.203 1.00 89.88 210 GLU A CA 1
ATOM 1747 C C . GLU A 1 210 ? 12.360 -7.586 -15.693 1.00 89.88 210 GLU A C 1
ATOM 1749 O O . GLU A 1 210 ? 13.110 -6.974 -14.939 1.00 89.88 210 GLU A O 1
ATOM 1754 N N . ALA A 1 211 ? 11.485 -8.486 -15.245 1.00 90.88 211 ALA A N 1
ATOM 1755 C CA . ALA A 1 211 ? 11.290 -8.785 -13.836 1.00 90.88 211 ALA A CA 1
ATOM 1756 C C . ALA A 1 211 ? 11.001 -10.273 -13.630 1.00 90.88 211 ALA A C 1
ATOM 1758 O O . ALA A 1 211 ? 10.247 -10.905 -14.378 1.00 90.88 211 ALA A O 1
ATOM 1759 N N . THR A 1 212 ? 11.574 -10.825 -12.568 1.00 91.50 212 THR A N 1
ATOM 1760 C CA . THR A 1 212 ? 11.471 -12.228 -12.171 1.00 91.50 212 THR A CA 1
ATOM 1761 C C . THR A 1 212 ? 11.060 -12.335 -10.707 1.00 91.50 212 THR A C 1
ATOM 1763 O O . THR A 1 212 ? 11.325 -11.449 -9.897 1.00 91.50 212 THR A O 1
ATOM 1766 N N . ALA A 1 213 ? 10.355 -13.416 -10.376 1.00 91.62 213 ALA A N 1
ATOM 1767 C CA . ALA A 1 213 ? 9.911 -13.722 -9.021 1.00 91.62 213 ALA A CA 1
ATOM 1768 C C . ALA A 1 213 ? 10.246 -15.183 -8.702 1.00 91.62 213 ALA A C 1
ATOM 1770 O O . ALA A 1 213 ? 9.400 -16.077 -8.815 1.00 91.62 213 ALA A O 1
ATOM 1771 N N . THR A 1 214 ? 11.499 -15.449 -8.343 1.00 86.12 214 THR A N 1
ATOM 1772 C CA . THR A 1 214 ? 11.955 -16.794 -8.000 1.00 86.12 214 THR A CA 1
ATOM 1773 C C . THR A 1 214 ? 11.512 -17.191 -6.590 1.00 86.12 214 THR A C 1
ATOM 1775 O O . THR A 1 214 ? 11.669 -16.472 -5.594 1.00 86.12 214 THR A O 1
ATOM 1778 N N . ILE A 1 215 ? 10.937 -18.391 -6.489 1.00 78.06 215 ILE A N 1
ATOM 1779 C CA . ILE A 1 215 ? 10.680 -19.041 -5.204 1.00 78.06 215 ILE A CA 1
ATOM 1780 C C . ILE A 1 215 ? 11.936 -19.833 -4.860 1.00 78.06 215 ILE A C 1
ATOM 1782 O O . ILE A 1 215 ? 12.260 -20.808 -5.538 1.00 78.06 215 ILE A O 1
ATOM 1786 N N . ARG A 1 216 ? 12.636 -19.450 -3.788 1.00 65.19 216 ARG A N 1
ATOM 1787 C CA . ARG A 1 216 ? 13.643 -20.333 -3.192 1.00 65.19 216 ARG A CA 1
ATOM 1788 C C . ARG A 1 216 ? 12.912 -21.566 -2.663 1.00 65.19 216 ARG A C 1
ATOM 1790 O O . ARG A 1 216 ? 12.199 -21.474 -1.666 1.00 65.19 216 ARG A O 1
ATOM 1797 N N . LYS A 1 217 ? 13.044 -22.703 -3.352 1.00 62.69 217 LYS A N 1
ATOM 1798 C CA . LYS A 1 217 ? 12.704 -24.002 -2.765 1.00 62.69 217 LYS A CA 1
ATOM 1799 C C . LYS A 1 217 ? 13.672 -24.201 -1.600 1.00 62.69 217 LYS A C 1
ATOM 1801 O O . LYS A 1 217 ? 14.882 -24.131 -1.815 1.00 62.69 217 LYS A O 1
ATOM 1806 N N . ASN A 1 218 ? 13.160 -24.378 -0.383 1.00 49.62 218 ASN A N 1
ATOM 1807 C CA . ASN A 1 218 ? 14.004 -24.845 0.712 1.00 49.62 218 ASN A CA 1
ATOM 1808 C C . ASN A 1 218 ? 14.559 -26.201 0.267 1.00 49.62 218 ASN A C 1
ATOM 1810 O O . ASN A 1 218 ? 13.782 -27.106 -0.035 1.00 49.62 218 ASN A O 1
ATOM 1814 N N . LYS A 1 219 ? 15.883 -26.304 0.132 1.00 42.28 219 LYS A N 1
ATOM 1815 C CA . LYS A 1 219 ? 16.534 -27.610 0.073 1.00 42.28 219 LYS A CA 1
ATOM 1816 C C . LYS A 1 219 ? 16.375 -28.194 1.476 1.00 42.28 219 LYS A C 1
ATOM 1818 O O . LYS A 1 219 ? 16.822 -27.555 2.426 1.00 42.28 219 LYS A O 1
ATOM 1823 N N . TYR A 1 220 ? 15.617 -29.280 1.578 1.00 40.56 220 TYR A N 1
ATOM 1824 C CA . TYR A 1 220 ? 15.616 -30.137 2.759 1.00 40.56 220 TYR A CA 1
ATOM 1825 C C . TYR A 1 220 ? 16.906 -30.949 2.766 1.00 40.56 220 TYR A C 1
ATOM 1827 O O . TYR A 1 220 ? 17.369 -31.282 1.648 1.00 40.56 220 TYR A O 1
#

Secondary structure (DSSP, 8-state):
------HHHHHHHHHHHHHHHHHHS-S------HHHHHHHHHGGG----BEEEEEEE---SHHHHHHHHHHHTGGGTS-EEETT--EE-SHHHHHHHHHHHTTSS-PPPHHHHHHTTPPP---EEEEEEEES-GGGS-HHHHHHHHHHHHHHH-TT--EEEEEE-SSSS-EEEEEEESB-TTSPBP---HHHHHHHHHHHHHHHHHTT---B--------

Sequence (220 aa):
MEKKYNFEDEWKARKVFEIFHQKQNSTFAFKNNSNYSKFLRASRNKTNNEVVIKITSSSKNFNLLKSHINYISRQGNIELVDSDYNLYSNKDEIKDACKNFNSVYKIPTQNEIINFRQKEKRETYNIVFSMKEHSLAPVNKIRIAAINTIKKKYPDNYFVIAMHNDTDNPHCHLCLKSVNKNGKRVNIKKADLNELRKNFAIELRKLNIEATATIRKNKY

InterPro domains:
  IPR005094 MobA/VirD2-like, nuclease domain [PF03432] (92-198)

Foldseek 3Di:
DDDDDDPVVVVVVVVVVVVVVVVVVDDDDPPPPVVVVVVVVVVVPPFQQEKDKDQPDFDQALVSVLVVLCVLCVQQCWWKQKLVRDIGRGNVSSVVVSVVLCPLPHGHHPVCCVVVVNDTDGFKGWMKIWGQHPVQPDQVLLVVLLSVLCCVLPVQWMKMKTWDPPDNITMITIIITQQGNVRDGDDQDPVNSLSSSVSSCVSSVVVVGRHDHDDPDPDD

Organism: NCBI:txid2042961

Mean predicted aligned error: 12.18 Å

Radius of gyration: 28.67 Å; Cα contacts (8 Å, |Δi|>4): 311; chains: 1; bounding box: 98×50×50 Å